Protein AF-A0A939ZLC2-F1 (afdb_monomer)

pLDDT: mean 77.7, std 18.06, range [43.0, 98.19]

Secondary structure (DSSP, 8-state):
---GGGS-HHHHHHHHHH-TT-HHHHHHHHHHH---HHHHHHHHHHTGGG-S-HHHHHHHHTT-S------S--PPP-----------TTTTS--HHHHHHHHHTT--SSS-GGGTTSS-TT----------SS-----HHHHHHHHHTT-HHHHHHHHHHHHHH-GGGHHHHHHHHHHHHHHH-

Mean predicted aligned error: 19.86 Å

Radius of gyration: 30.16 Å; Cα contacts (8 Å, |Δi|>4): 89; chains: 1; bounding box: 66×53×64 Å

Solvent-accessible surface area (backbone atoms only — not comparable to full-atom values): 11732 Å² total; per-residue (Å²): 132,86,67,73,86,78,54,51,78,64,58,52,47,51,50,39,71,80,36,70,74,45,50,68,63,50,51,50,52,57,62,70,68,51,77,53,74,68,53,46,51,53,56,43,61,76,52,36,91,56,46,98,47,63,67,62,51,50,32,60,73,68,60,73,47,79,83,71,67,74,64,92,67,70,69,74,72,93,70,73,79,72,74,80,79,84,75,66,88,71,58,89,80,57,56,76,67,55,54,55,51,34,49,75,73,69,50,62,90,84,55,68,68,75,68,79,52,76,80,52,89,75,70,65,68,76,63,76,69,76,77,80,72,90,74,70,91,72,51,71,69,57,24,52,52,28,46,74,69,69,38,44,72,60,17,44,54,37,39,53,51,46,31,73,77,37,60,94,50,29,68,61,41,50,55,52,44,50,56,48,54,59,74,72,107

Nearest PDB structures (foldseek):
  7dkh-assembly2_E  TM=2.396E-01  e=9.838E+00  Saccharomyces cerevisiae S288C

Sequence (185 aa):
MVDLASLSSTELQQLLEDHPWFTVARREAIARQGGDEAALRRAVVRDAIFFLSRDQLLRLLTGKEPVREAATKVAAPDYKPSRPQYYVVGGDYFGKEDFERLEQEGFSVTTPVFGQHAGSRDYAPATPEKVDGDRTLVSETLAAIYAQQELYQRAIAIYKQLILLFPEKSAYFATLIEKVKEKKQ

Structure (mmCIF, N/CA/C/O backbone):
data_AF-A0A939ZLC2-F1
#
_entry.id   AF-A0A939ZLC2-F1
#
loop_
_atom_site.group_PDB
_atom_site.id
_atom_site.type_symbol
_atom_site.label_atom_id
_atom_site.label_alt_id
_atom_site.label_comp_id
_atom_site.label_asym_id
_atom_site.label_entity_id
_atom_site.label_seq_id
_atom_site.pdbx_PDB_ins_code
_atom_site.Cartn_x
_atom_site.Cartn_y
_atom_site.Cartn_z
_atom_site.occupancy
_atom_site.B_iso_or_equiv
_atom_site.auth_seq_id
_atom_site.auth_comp_id
_atom_site.auth_asym_id
_atom_site.auth_atom_id
_atom_site.pdbx_PDB_model_num
ATOM 1 N N . MET A 1 1 ? 26.102 15.480 -20.629 1.00 60.03 1 MET A N 1
ATOM 2 C CA . MET A 1 1 ? 25.742 14.095 -21.002 1.00 60.03 1 MET A CA 1
ATOM 3 C C . MET A 1 1 ? 27.056 13.349 -21.145 1.00 60.03 1 MET A C 1
ATOM 5 O O . MET A 1 1 ? 27.956 13.921 -21.736 1.00 60.03 1 MET A O 1
ATOM 9 N N . VAL A 1 2 ? 27.226 12.196 -20.496 1.00 78.12 2 VAL A N 1
ATOM 10 C CA . VAL A 1 2 ? 28.501 11.455 -20.525 1.00 78.12 2 VAL A CA 1
ATOM 11 C C . VAL A 1 2 ? 28.600 10.694 -21.846 1.00 78.12 2 VAL A C 1
ATOM 13 O O . VAL A 1 2 ? 27.669 9.964 -22.190 1.00 78.12 2 VAL A O 1
ATOM 16 N N . ASP A 1 3 ? 29.710 10.848 -22.565 1.00 86.25 3 ASP A N 1
ATOM 17 C CA . ASP A 1 3 ? 29.958 10.140 -23.823 1.00 86.25 3 ASP A CA 1
ATOM 18 C C . ASP A 1 3 ? 30.411 8.702 -23.548 1.00 86.25 3 ASP A C 1
ATOM 20 O O . ASP A 1 3 ? 31.584 8.411 -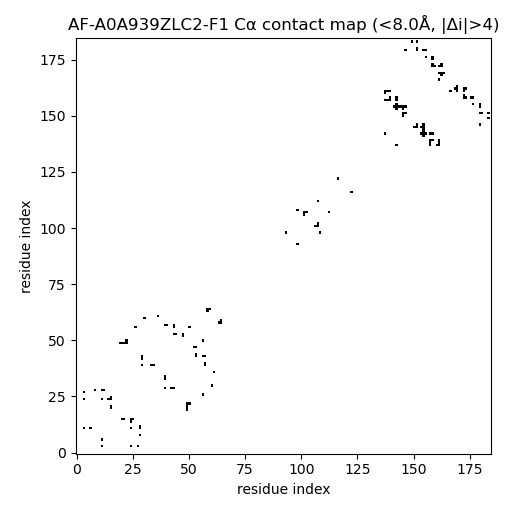23.337 1.00 86.25 3 ASP A O 1
ATOM 24 N N . LEU A 1 4 ? 29.452 7.772 -23.549 1.00 84.75 4 LEU A N 1
ATOM 25 C CA . LEU A 1 4 ? 29.687 6.352 -23.248 1.00 84.75 4 LEU A CA 1
ATOM 26 C C . LEU A 1 4 ? 30.653 5.668 -24.230 1.00 84.75 4 LEU A C 1
ATOM 28 O O . LEU A 1 4 ? 31.337 4.716 -23.860 1.00 84.75 4 LEU A O 1
ATOM 32 N N . ALA A 1 5 ? 30.743 6.168 -25.464 1.00 83.06 5 ALA 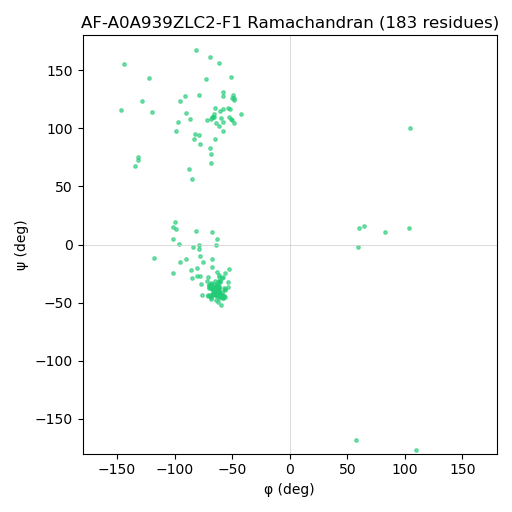A N 1
ATOM 33 C CA . ALA A 1 5 ? 31.582 5.589 -26.508 1.00 83.06 5 ALA A CA 1
ATOM 34 C C . ALA A 1 5 ? 33.090 5.790 -26.263 1.00 83.06 5 ALA A C 1
ATOM 36 O O . ALA A 1 5 ? 33.883 4.957 -26.693 1.00 83.06 5 ALA A O 1
ATOM 37 N N . SER A 1 6 ? 33.495 6.854 -25.560 1.00 89.50 6 SER A N 1
ATOM 38 C CA . SER A 1 6 ? 34.911 7.184 -25.334 1.00 89.50 6 SER A CA 1
ATOM 39 C C . SER A 1 6 ? 35.511 6.552 -24.076 1.00 89.50 6 SER A C 1
ATOM 41 O O . SER A 1 6 ? 36.726 6.579 -23.911 1.00 89.50 6 SER A O 1
ATOM 43 N N . LEU A 1 7 ? 34.686 5.993 -23.186 1.00 91.25 7 LEU A N 1
ATOM 44 C CA . LEU A 1 7 ? 35.140 5.370 -21.937 1.00 91.25 7 LEU A CA 1
ATOM 45 C C . LEU A 1 7 ? 35.838 4.030 -22.186 1.00 91.25 7 LEU A C 1
ATOM 47 O O . LEU A 1 7 ? 35.386 3.230 -23.009 1.00 91.25 7 LEU A O 1
ATOM 51 N N . SER A 1 8 ? 36.885 3.738 -21.417 1.00 93.12 8 SER A N 1
ATOM 52 C CA . SER A 1 8 ? 37.540 2.425 -21.380 1.00 93.12 8 SER A CA 1
ATOM 53 C C . SER A 1 8 ? 36.649 1.356 -20.727 1.00 93.12 8 SER A C 1
ATOM 55 O O . SER A 1 8 ? 35.687 1.656 -20.019 1.00 93.12 8 SER A O 1
ATOM 57 N N . SER A 1 9 ? 36.944 0.070 -20.961 1.00 88.75 9 SER A N 1
ATOM 58 C CA . SER A 1 9 ? 36.164 -1.031 -20.365 1.00 88.75 9 SER A CA 1
ATOM 59 C C . SER A 1 9 ? 36.205 -1.029 -18.833 1.00 88.75 9 SER A C 1
ATOM 61 O O . SER A 1 9 ? 35.238 -1.455 -18.207 1.00 88.75 9 SER A O 1
ATOM 63 N N . THR A 1 10 ? 37.306 -0.568 -18.239 1.00 94.00 10 THR A N 1
ATOM 64 C CA . THR A 1 10 ? 37.494 -0.486 -16.786 1.00 94.00 10 THR A CA 1
ATOM 65 C C . THR A 1 10 ? 36.729 0.687 -16.190 1.00 94.00 10 THR A C 1
ATOM 67 O O . THR A 1 10 ? 36.029 0.513 -15.200 1.00 94.00 10 THR A O 1
ATOM 70 N N . GLU A 1 11 ? 36.775 1.860 -16.828 1.00 94.06 11 GLU A N 1
ATOM 71 C CA . GLU A 1 11 ? 35.996 3.026 -16.386 1.00 94.06 11 GLU A CA 1
ATOM 72 C C . GLU A 1 11 ? 34.491 2.767 -16.501 1.00 94.06 11 GLU A C 1
ATOM 74 O O . GLU A 1 11 ? 33.719 3.172 -15.636 1.00 94.06 11 GLU A O 1
ATOM 79 N N . LEU A 1 12 ? 34.064 2.041 -17.540 1.00 92.25 12 LEU A N 1
ATOM 80 C CA . LEU A 1 12 ? 32.669 1.637 -17.701 1.00 92.25 12 LEU A CA 1
ATOM 81 C C . LEU A 1 12 ? 32.218 0.675 -16.590 1.00 92.25 12 LEU A C 1
ATOM 83 O O . LEU A 1 12 ? 31.077 0.755 -16.144 1.00 92.25 12 LEU A O 1
ATOM 87 N N . GLN A 1 13 ? 33.098 -0.224 -16.136 1.00 91.38 13 GLN A N 1
ATOM 88 C CA . GLN A 1 13 ? 32.818 -1.107 -15.001 1.00 91.38 13 GLN A CA 1
ATOM 89 C C . GLN A 1 13 ? 32.730 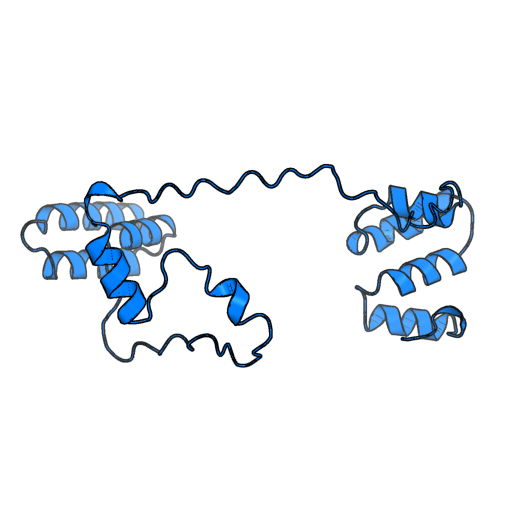-0.326 -13.691 1.00 91.38 13 GLN A C 1
ATOM 91 O O . GLN A 1 13 ? 31.748 -0.490 -12.975 1.00 91.38 13 GLN A O 1
ATOM 96 N N . GLN A 1 14 ? 33.685 0.567 -13.429 1.00 94.81 14 GLN A N 1
ATOM 97 C CA . GLN A 1 14 ? 33.672 1.429 -12.246 1.00 94.81 14 GLN A CA 1
ATOM 98 C C . GLN A 1 14 ? 32.391 2.277 -12.182 1.00 94.81 14 GLN A C 1
ATOM 100 O O . GLN A 1 14 ? 31.706 2.317 -11.165 1.00 94.81 14 GLN A O 1
ATOM 105 N N . LEU A 1 15 ? 31.981 2.857 -13.311 1.00 94.50 15 LEU A N 1
ATOM 106 C CA . LEU A 1 15 ? 30.735 3.615 -13.424 1.00 94.50 15 LEU A CA 1
ATOM 107 C C . LEU A 1 15 ? 29.483 2.762 -13.147 1.00 94.50 15 LEU A C 1
ATOM 109 O O . LEU A 1 15 ? 28.496 3.276 -12.625 1.00 94.50 15 LEU A O 1
ATOM 113 N N . LEU A 1 16 ? 29.499 1.467 -13.475 1.00 92.75 16 LEU A N 1
ATOM 114 C CA . LEU A 1 16 ? 28.401 0.546 -13.161 1.00 92.75 16 LEU A CA 1
ATOM 115 C C . LEU A 1 16 ? 28.397 0.080 -11.702 1.00 92.75 16 LEU A C 1
ATOM 117 O O . LEU A 1 16 ? 27.326 -0.258 -11.194 1.00 92.75 16 LEU A O 1
ATOM 121 N N . GLU A 1 17 ? 29.555 0.052 -11.043 1.00 93.75 17 GLU A N 1
ATOM 122 C CA . GLU A 1 17 ? 29.657 -0.183 -9.600 1.00 93.75 17 GLU A CA 1
ATOM 123 C C . GLU A 1 17 ? 29.079 1.005 -8.823 1.00 93.75 17 GLU A C 1
ATOM 125 O O . GLU A 1 17 ? 28.242 0.807 -7.940 1.00 93.75 17 GLU A O 1
ATOM 130 N N . ASP A 1 18 ? 29.424 2.231 -9.227 1.00 96.06 18 ASP A N 1
ATOM 131 C CA . ASP A 1 18 ? 28.913 3.466 -8.621 1.00 96.06 18 ASP A CA 1
ATOM 132 C C . ASP A 1 18 ? 27.426 3.707 -8.943 1.00 96.06 18 ASP A C 1
ATOM 134 O O . ASP A 1 18 ? 26.654 4.217 -8.120 1.00 96.06 18 ASP A O 1
ATOM 138 N N . HIS A 1 19 ? 26.989 3.327 -10.149 1.00 93.62 19 HIS A N 1
ATOM 139 C CA . HIS A 1 19 ? 25.625 3.544 -10.636 1.00 93.62 19 HIS A CA 1
ATOM 140 C C . HIS A 1 19 ? 25.001 2.277 -11.248 1.00 93.62 19 HIS A C 1
ATOM 142 O O . HIS A 1 19 ? 24.798 2.199 -12.467 1.00 93.62 19 HIS A O 1
ATOM 148 N N . PRO A 1 20 ? 24.572 1.300 -10.420 1.00 91.69 20 PRO A N 1
ATOM 149 C CA . PRO A 1 20 ? 24.020 0.035 -10.913 1.00 91.69 20 PRO A CA 1
ATOM 150 C C . PRO A 1 20 ? 22.788 0.185 -11.816 1.00 91.69 20 PRO A C 1
ATOM 152 O O . PRO A 1 20 ? 22.568 -0.641 -12.707 1.00 91.69 20 PRO A O 1
ATOM 155 N N . TRP A 1 21 ? 22.007 1.248 -11.606 1.00 90.06 21 TRP A N 1
ATOM 156 C CA . TRP A 1 21 ? 20.774 1.580 -12.323 1.00 90.06 21 TRP A CA 1
ATOM 157 C C . TRP A 1 21 ? 21.003 2.226 -13.700 1.00 90.06 21 TRP A C 1
ATOM 159 O O . TRP A 1 21 ? 20.035 2.470 -14.423 1.00 90.06 21 TRP A O 1
ATOM 169 N N . PHE A 1 22 ? 22.250 2.500 -14.102 1.00 93.38 22 PHE A N 1
ATOM 170 C CA . PHE A 1 22 ? 22.533 3.162 -15.375 1.00 93.38 22 PHE A CA 1
ATOM 171 C C . PHE A 1 22 ? 22.427 2.191 -16.567 1.00 93.38 22 PHE A C 1
ATOM 173 O O . PHE A 1 22 ? 23.393 1.597 -17.047 1.00 93.38 22 PHE A O 1
ATOM 180 N N . THR A 1 23 ? 21.204 2.053 -17.076 1.00 88.12 23 THR A N 1
ATOM 181 C CA . THR A 1 23 ? 20.823 1.070 -18.103 1.00 88.12 23 THR A CA 1
ATOM 182 C C . THR A 1 23 ? 21.552 1.233 -19.436 1.00 88.12 23 THR A C 1
ATOM 184 O O . THR A 1 23 ? 21.892 0.236 -20.073 1.00 88.12 23 THR A O 1
ATOM 187 N N . VAL A 1 24 ? 21.833 2.471 -19.858 1.00 90.19 24 VAL A N 1
ATOM 188 C CA . VAL A 1 24 ? 22.529 2.752 -21.125 1.00 90.19 24 VAL A CA 1
ATOM 189 C C . VAL A 1 24 ? 23.989 2.295 -21.057 1.00 90.19 24 VAL A C 1
ATOM 191 O O . VAL A 1 24 ? 24.448 1.606 -21.964 1.00 90.19 24 VAL A O 1
ATOM 194 N N . ALA A 1 25 ? 24.690 2.588 -19.957 1.00 91.56 25 ALA A N 1
ATOM 195 C CA . ALA A 1 25 ? 26.058 2.121 -19.726 1.00 91.56 25 ALA A CA 1
ATOM 196 C C . ALA A 1 25 ? 26.135 0.588 -19.649 1.00 91.56 25 ALA A C 1
ATOM 198 O O . ALA A 1 25 ? 27.038 -0.033 -20.204 1.00 91.56 25 ALA A O 1
ATOM 199 N N . ARG A 1 26 ? 25.139 -0.044 -19.018 1.00 91.44 26 ARG A N 1
ATOM 200 C CA . ARG A 1 26 ? 25.052 -1.504 -18.904 1.00 91.44 26 ARG A CA 1
ATOM 201 C C . ARG A 1 26 ? 24.817 -2.169 -20.258 1.00 91.44 26 ARG A C 1
ATOM 203 O O . ARG A 1 26 ? 25.458 -3.168 -20.572 1.00 91.44 26 ARG A O 1
ATOM 210 N N . ARG A 1 27 ? 23.943 -1.589 -21.088 1.00 90.31 27 ARG A N 1
ATOM 211 C CA . ARG A 1 27 ? 23.756 -2.010 -22.484 1.00 90.31 27 ARG A CA 1
ATOM 212 C C . ARG A 1 27 ? 25.073 -1.923 -23.254 1.00 90.31 27 ARG A C 1
ATOM 214 O O . ARG A 1 27 ? 25.410 -2.873 -23.953 1.00 90.31 27 ARG A O 1
ATOM 221 N N . GLU A 1 28 ? 25.802 -0.821 -23.111 1.00 90.06 28 GLU A N 1
ATOM 222 C CA . GLU A 1 28 ? 27.095 -0.620 -23.769 1.00 90.06 28 GLU A CA 1
ATOM 223 C C . GLU A 1 28 ? 28.129 -1.664 -23.316 1.00 90.06 28 GLU A C 1
ATOM 225 O O . GLU A 1 28 ? 28.833 -2.247 -24.137 1.00 90.06 28 GLU A O 1
ATOM 230 N N . ALA A 1 29 ? 28.161 -1.992 -22.022 1.00 90.81 29 ALA A N 1
ATOM 231 C CA . ALA A 1 29 ? 29.036 -3.031 -21.483 1.00 90.81 29 ALA A CA 1
ATOM 232 C C . ALA A 1 29 ? 28.718 -4.420 -22.062 1.00 90.81 29 ALA A C 1
ATOM 234 O O . ALA A 1 29 ? 29.631 -5.147 -22.449 1.00 90.81 29 ALA A O 1
ATOM 235 N N . ILE A 1 30 ? 27.432 -4.780 -22.167 1.00 90.50 30 ILE A N 1
ATOM 236 C CA . ILE A 1 30 ? 26.995 -6.051 -22.771 1.00 90.50 30 ILE A CA 1
ATOM 237 C C . ILE A 1 30 ? 27.321 -6.079 -24.271 1.00 90.50 30 ILE A C 1
ATOM 239 O O . ILE A 1 30 ? 27.771 -7.103 -24.781 1.00 90.50 30 ILE A O 1
ATOM 243 N N . ALA A 1 31 ? 27.148 -4.957 -24.975 1.00 88.00 31 ALA A N 1
ATOM 244 C CA . ALA A 1 31 ? 27.501 -4.844 -26.388 1.00 88.00 31 ALA A CA 1
ATOM 245 C C . ALA A 1 31 ? 29.011 -5.039 -26.622 1.00 88.00 31 ALA A C 1
ATOM 247 O O . ALA A 1 31 ? 29.396 -5.733 -27.561 1.00 88.00 31 ALA A O 1
ATOM 248 N N . ARG A 1 32 ? 29.863 -4.497 -25.738 1.00 88.75 32 ARG A N 1
ATOM 249 C CA . ARG A 1 32 ? 31.329 -4.644 -25.802 1.00 88.75 32 ARG A CA 1
ATOM 250 C C . ARG A 1 32 ? 31.830 -6.039 -25.444 1.00 88.75 32 ARG A C 1
ATOM 252 O O . ARG A 1 32 ? 32.851 -6.456 -25.981 1.00 88.75 32 ARG A O 1
ATOM 259 N N . GLN A 1 33 ? 31.140 -6.756 -24.551 1.00 84.31 33 GLN A N 1
ATOM 260 C CA . GLN A 1 33 ? 31.483 -8.149 -24.236 1.00 84.31 33 GLN A CA 1
ATOM 261 C C . GLN A 1 33 ? 31.389 -9.049 -25.473 1.00 84.31 33 GLN A C 1
ATOM 263 O O . GLN A 1 33 ? 32.175 -9.988 -25.596 1.00 84.31 33 GLN A O 1
ATOM 268 N N . GLY A 1 34 ? 30.471 -8.738 -26.396 1.00 75.69 34 GLY A N 1
ATOM 269 C CA . GLY A 1 34 ? 30.274 -9.504 -27.622 1.00 75.69 34 GLY A CA 1
ATOM 270 C C . GLY A 1 34 ? 29.946 -10.982 -27.366 1.00 75.69 34 GLY A C 1
ATOM 271 O O . GLY A 1 34 ? 29.642 -11.400 -26.248 1.00 75.69 34 GLY A O 1
ATOM 272 N N . GLY A 1 35 ? 29.998 -11.787 -28.428 1.00 82.12 35 GLY A N 1
ATOM 273 C CA . GLY A 1 35 ? 29.850 -13.244 -28.365 1.00 82.12 35 GLY A CA 1
ATOM 274 C C . GLY A 1 35 ? 28.545 -13.787 -28.947 1.00 82.12 35 GLY A C 1
ATOM 275 O O . GLY A 1 35 ? 27.727 -13.056 -29.507 1.00 82.12 35 GLY A O 1
ATOM 276 N N . ASP A 1 36 ? 28.373 -15.105 -28.824 1.00 87.69 36 ASP A N 1
ATOM 277 C CA . ASP A 1 36 ? 27.211 -15.821 -29.353 1.00 87.69 36 ASP A CA 1
ATOM 278 C C . ASP A 1 36 ? 25.901 -15.339 -28.713 1.00 87.69 36 ASP A C 1
ATOM 280 O O . ASP A 1 36 ? 25.868 -14.908 -27.557 1.00 87.69 36 ASP A O 1
ATOM 284 N N . GLU A 1 37 ? 24.773 -15.519 -29.410 1.00 86.56 37 GLU A N 1
ATOM 285 C CA . GLU A 1 37 ? 23.441 -15.173 -28.884 1.00 86.56 37 GLU A CA 1
ATOM 286 C C . GLU A 1 37 ? 23.176 -15.834 -27.514 1.00 86.56 37 GLU A C 1
ATOM 288 O O . GLU A 1 37 ? 22.533 -15.252 -26.640 1.00 86.56 37 GLU A O 1
ATOM 293 N N . ALA A 1 38 ? 23.733 -17.026 -27.279 1.00 88.25 38 ALA A N 1
ATOM 294 C CA . ALA A 1 38 ? 23.672 -17.706 -25.989 1.00 88.25 38 ALA A CA 1
ATOM 295 C C . ALA A 1 38 ? 24.475 -16.995 -24.882 1.00 88.25 38 ALA A C 1
ATOM 297 O O . ALA A 1 38 ? 24.017 -16.945 -23.740 1.00 88.25 38 ALA A O 1
ATOM 298 N N . ALA A 1 39 ? 25.648 -16.439 -25.196 1.00 88.69 39 ALA A N 1
ATOM 299 C CA . ALA A 1 39 ? 26.465 -15.682 -24.248 1.00 88.69 39 ALA A CA 1
ATOM 300 C C . ALA A 1 39 ? 25.789 -14.351 -23.885 1.00 88.69 39 ALA A C 1
ATOM 302 O O . ALA A 1 39 ? 25.646 -14.036 -22.702 1.00 88.69 39 ALA A O 1
ATOM 303 N N . LEU A 1 40 ? 25.248 -13.649 -24.886 1.00 87.38 40 LEU A N 1
ATOM 304 C CA . LEU A 1 40 ? 24.456 -12.432 -24.693 1.00 87.38 40 LEU A CA 1
ATOM 305 C C . LEU A 1 40 ? 23.221 -12.692 -23.826 1.00 87.38 40 LEU A C 1
ATOM 307 O O . LEU A 1 40 ? 22.944 -11.936 -22.898 1.00 87.38 40 LEU A O 1
ATOM 311 N N . ARG A 1 41 ? 22.508 -13.802 -24.057 1.00 87.75 41 ARG A N 1
ATOM 312 C CA . ARG A 1 41 ? 21.377 -14.217 -23.210 1.00 87.75 41 ARG A CA 1
ATOM 313 C C . ARG A 1 41 ? 21.783 -14.394 -21.749 1.00 87.75 41 ARG A C 1
ATOM 315 O O . ARG A 1 41 ? 21.059 -13.928 -20.875 1.00 87.75 41 ARG A O 1
ATOM 322 N N . ARG A 1 42 ? 22.932 -15.015 -21.466 1.00 90.25 42 ARG A N 1
ATOM 323 C CA . ARG A 1 42 ? 23.429 -15.171 -20.086 1.00 90.25 42 ARG A CA 1
ATOM 324 C C 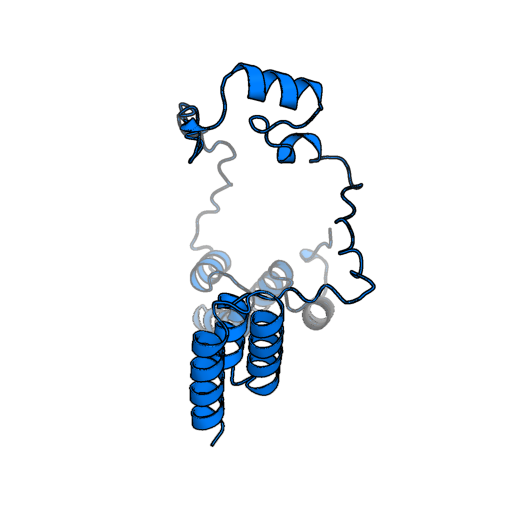. ARG A 1 42 ? 23.774 -13.820 -19.453 1.00 90.25 42 ARG A C 1
ATOM 326 O O . ARG A 1 42 ? 23.381 -13.582 -18.314 1.00 90.25 42 ARG A O 1
ATOM 333 N N . ALA A 1 43 ? 24.442 -12.935 -20.194 1.00 89.50 43 ALA A N 1
ATOM 334 C CA . ALA A 1 43 ? 24.794 -11.595 -19.724 1.00 89.50 43 ALA A CA 1
ATOM 335 C C . ALA A 1 43 ? 23.547 -10.742 -19.427 1.00 89.50 43 ALA A C 1
ATOM 337 O O . ALA A 1 43 ? 23.449 -10.141 -18.361 1.00 89.50 43 ALA A O 1
ATOM 338 N N . VAL A 1 44 ? 22.547 -10.763 -20.315 1.00 89.69 44 VAL A N 1
ATOM 339 C CA . VAL A 1 44 ? 21.271 -10.059 -20.114 1.00 89.69 44 VAL A CA 1
ATOM 340 C C . VAL A 1 44 ? 20.497 -10.626 -18.927 1.00 89.69 44 VAL A C 1
ATOM 342 O O . VAL A 1 44 ? 19.912 -9.859 -18.174 1.00 89.69 44 VAL A O 1
ATOM 345 N N . VAL A 1 45 ? 20.491 -11.948 -18.728 1.00 90.12 45 VAL A N 1
ATOM 346 C CA . VAL A 1 45 ? 19.819 -12.568 -17.573 1.00 90.12 45 VAL A CA 1
ATOM 347 C C . VAL A 1 45 ? 20.478 -12.159 -16.256 1.00 90.12 45 VAL A C 1
ATOM 349 O O . VAL A 1 45 ? 19.760 -11.832 -15.315 1.00 90.12 45 VAL A O 1
ATOM 352 N N . ARG A 1 46 ? 21.817 -12.117 -16.197 1.00 87.88 46 ARG A N 1
ATOM 353 C CA . ARG A 1 46 ? 22.565 -11.626 -15.025 1.00 87.88 46 ARG A CA 1
ATOM 354 C C . ARG A 1 46 ? 22.157 -10.198 -14.650 1.00 87.88 46 ARG A C 1
ATOM 356 O O . ARG A 1 46 ? 22.029 -9.870 -13.477 1.00 87.88 46 ARG A O 1
ATOM 363 N N . ASP A 1 47 ? 21.911 -9.382 -15.666 1.00 86.56 47 ASP A N 1
ATOM 364 C CA . ASP A 1 47 ? 21.694 -7.945 -15.550 1.00 86.56 47 ASP A CA 1
ATOM 365 C C . ASP A 1 47 ? 20.206 -7.541 -15.633 1.00 86.56 47 ASP A C 1
ATOM 367 O O . ASP A 1 47 ? 19.875 -6.354 -15.617 1.00 86.56 47 ASP A O 1
ATOM 371 N N . ALA A 1 48 ? 19.295 -8.520 -15.696 1.00 83.75 48 ALA A N 1
ATOM 372 C CA . ALA A 1 48 ? 17.876 -8.329 -16.012 1.00 83.75 48 ALA A CA 1
ATOM 373 C C . ALA A 1 48 ? 17.120 -7.466 -14.996 1.00 83.75 48 ALA A C 1
ATOM 375 O O . ALA A 1 48 ? 16.119 -6.853 -15.350 1.00 83.75 48 ALA A O 1
ATOM 376 N N . ILE A 1 49 ? 17.614 -7.387 -13.759 1.00 86.75 49 ILE A N 1
ATOM 377 C CA . ILE A 1 49 ? 17.033 -6.567 -12.685 1.00 86.75 49 ILE A CA 1
ATOM 378 C C . ILE A 1 49 ? 16.960 -5.086 -13.091 1.00 86.75 49 ILE A C 1
ATOM 380 O O . ILE A 1 49 ? 16.069 -4.366 -12.651 1.00 86.75 49 ILE A O 1
ATOM 384 N N . PHE A 1 50 ? 17.863 -4.633 -13.963 1.00 86.75 50 PHE A N 1
ATOM 385 C CA . PHE A 1 50 ? 17.972 -3.230 -14.357 1.00 86.75 50 PHE A CA 1
ATOM 386 C C . PHE A 1 50 ? 17.243 -2.891 -15.665 1.00 86.75 50 PHE A C 1
ATOM 388 O O . PHE A 1 50 ? 17.277 -1.742 -16.094 1.00 86.75 50 PHE A O 1
ATOM 395 N N . PHE A 1 51 ? 16.578 -3.850 -16.316 1.00 83.75 51 PHE A N 1
ATOM 396 C CA . PHE A 1 51 ? 15.891 -3.628 -17.590 1.00 83.75 51 PHE A CA 1
ATOM 397 C C . PHE A 1 51 ? 14.406 -3.972 -17.500 1.00 83.75 51 PHE A C 1
ATOM 399 O O . PHE A 1 51 ? 14.020 -4.967 -16.899 1.00 83.75 51 PHE A O 1
ATOM 406 N N . LEU A 1 52 ? 13.568 -3.189 -18.186 1.00 80.56 52 LEU A N 1
ATOM 407 C CA . LEU A 1 52 ? 12.128 -3.455 -18.257 1.00 80.56 52 LEU A CA 1
ATOM 408 C C . LEU A 1 52 ? 11.810 -4.730 -19.060 1.00 80.56 52 LEU A C 1
ATOM 410 O O . LEU A 1 52 ? 10.863 -5.444 -18.746 1.00 80.56 52 LEU A O 1
ATOM 414 N N . SER A 1 53 ? 12.599 -5.027 -20.100 1.00 85.81 53 SER A N 1
ATOM 415 C CA . SER A 1 53 ? 12.407 -6.207 -20.944 1.00 85.81 53 SER A CA 1
ATOM 416 C C . SER A 1 53 ? 13.730 -6.775 -21.455 1.00 85.81 53 SER A C 1
ATOM 418 O O . SER A 1 53 ? 14.434 -6.162 -22.260 1.00 85.81 53 SER A O 1
ATOM 420 N N . ARG A 1 54 ? 14.030 -8.006 -21.024 1.00 87.00 54 ARG A N 1
ATOM 421 C CA . ARG A 1 54 ? 15.175 -8.796 -21.506 1.00 87.00 54 ARG A CA 1
ATOM 422 C C . ARG A 1 54 ? 15.074 -9.134 -22.993 1.00 87.00 54 ARG A C 1
ATOM 424 O O . ARG A 1 54 ? 16.083 -9.155 -23.687 1.00 87.00 54 ARG A O 1
ATOM 431 N N . ASP A 1 55 ? 13.859 -9.399 -23.472 1.00 84.19 55 ASP A N 1
ATOM 432 C CA . ASP A 1 55 ? 13.617 -9.817 -24.852 1.00 84.19 55 ASP A CA 1
ATOM 433 C C . ASP A 1 55 ? 13.842 -8.645 -25.808 1.00 84.19 55 ASP A C 1
ATOM 435 O O . ASP A 1 55 ? 14.571 -8.772 -26.787 1.00 84.19 55 ASP A O 1
ATOM 439 N N . GLN A 1 56 ? 13.325 -7.463 -25.457 1.00 82.94 56 GLN A N 1
ATOM 440 C CA . GLN A 1 56 ? 13.579 -6.240 -26.219 1.00 82.94 56 GLN A CA 1
ATOM 441 C C . GLN A 1 56 ? 15.070 -5.894 -26.244 1.00 82.94 56 GLN A C 1
ATOM 443 O O . GLN A 1 56 ? 15.604 -5.589 -27.306 1.00 82.94 56 GLN A O 1
ATOM 448 N N . LEU A 1 57 ? 15.769 -6.003 -25.109 1.00 85.19 57 LEU A N 1
ATOM 449 C CA . LEU A 1 57 ? 17.207 -5.743 -25.065 1.00 85.19 57 LEU A CA 1
ATOM 450 C C . LEU A 1 57 ? 17.998 -6.712 -25.956 1.00 85.19 57 LEU A C 1
ATOM 452 O O . LEU A 1 57 ? 18.875 -6.278 -26.698 1.00 85.19 57 LEU A O 1
ATOM 456 N N . LEU A 1 58 ? 17.676 -8.009 -25.931 1.00 87.19 58 LEU A N 1
ATOM 457 C CA . LEU A 1 58 ? 18.321 -9.003 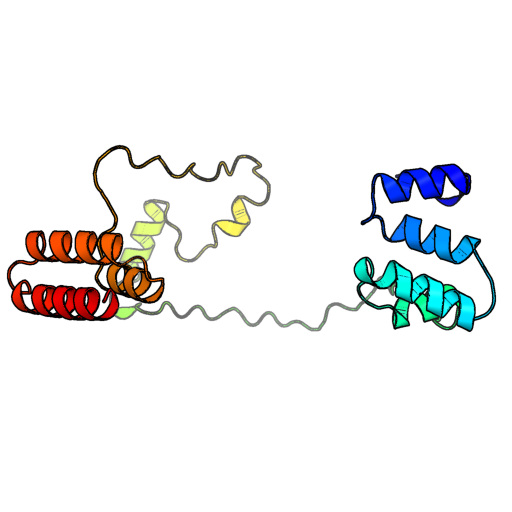-26.793 1.00 87.19 58 LEU A CA 1
ATOM 458 C C . LEU A 1 58 ? 18.083 -8.723 -28.274 1.00 87.19 58 LEU A C 1
ATOM 460 O O . LEU A 1 58 ? 19.014 -8.831 -29.071 1.00 87.19 58 LEU A O 1
ATOM 464 N N . ARG A 1 59 ? 16.868 -8.327 -28.655 1.00 85.50 59 ARG A N 1
ATOM 465 C CA . ARG A 1 59 ? 16.570 -7.950 -30.041 1.00 85.50 59 ARG A CA 1
ATOM 466 C C . ARG A 1 59 ? 17.340 -6.705 -30.486 1.00 85.50 59 ARG A C 1
ATOM 468 O O . ARG A 1 59 ? 17.830 -6.681 -31.612 1.00 85.50 59 ARG A O 1
ATOM 475 N N . LEU A 1 60 ? 17.498 -5.719 -29.598 1.00 82.19 60 LEU A N 1
ATOM 476 C CA . LEU A 1 60 ? 18.299 -4.516 -29.847 1.00 82.19 60 LEU A CA 1
ATOM 477 C C . LEU A 1 60 ? 19.793 -4.834 -29.997 1.00 82.19 60 LEU A C 1
ATOM 479 O O . LEU A 1 60 ? 20.438 -4.301 -30.892 1.00 82.19 60 LEU A O 1
ATOM 483 N N . LEU A 1 61 ? 20.341 -5.711 -29.149 1.00 85.06 61 LEU A N 1
ATOM 484 C CA . LEU A 1 61 ? 21.749 -6.127 -29.208 1.00 85.06 6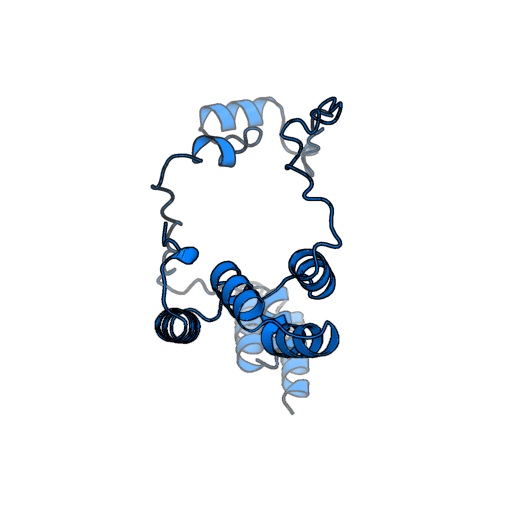1 LEU A CA 1
ATOM 485 C C . LEU A 1 61 ? 22.056 -6.988 -30.439 1.00 85.06 61 LEU A C 1
ATOM 487 O O . LEU A 1 61 ? 23.128 -6.878 -31.018 1.00 85.06 61 LEU A O 1
ATOM 491 N N . THR A 1 62 ? 21.111 -7.837 -30.845 1.00 85.50 62 THR A N 1
ATOM 492 C CA . THR A 1 62 ? 21.257 -8.717 -32.018 1.00 85.50 62 THR A CA 1
ATOM 493 C C . THR A 1 62 ? 20.898 -8.035 -33.340 1.00 85.50 62 THR A C 1
ATOM 495 O O . THR A 1 62 ? 21.000 -8.669 -34.387 1.00 85.50 62 THR A O 1
ATOM 498 N N . GLY A 1 63 ? 20.455 -6.770 -33.316 1.00 78.12 63 GLY A N 1
ATOM 499 C CA . GLY A 1 63 ? 20.045 -6.030 -34.514 1.00 78.12 63 GLY A CA 1
ATOM 500 C C . GLY A 1 63 ? 18.809 -6.603 -35.219 1.00 78.12 63 GLY A C 1
ATOM 501 O O . GLY A 1 63 ? 18.561 -6.280 -36.376 1.00 78.12 63 GLY A O 1
ATOM 502 N N . LYS A 1 64 ? 18.033 -7.468 -34.546 1.00 74.12 64 LYS A N 1
ATOM 503 C CA . LYS A 1 64 ? 16.815 -8.094 -35.095 1.00 74.12 64 LYS A CA 1
ATOM 504 C C . LYS A 1 64 ? 15.603 -7.153 -35.082 1.00 74.12 64 LYS A C 1
ATOM 506 O O . LYS A 1 64 ? 14.575 -7.480 -35.668 1.00 74.12 64 LYS A O 1
ATOM 511 N N . GLU A 1 65 ? 15.705 -6.000 -34.425 1.00 57.53 65 GLU A N 1
ATOM 512 C CA . GLU A 1 65 ? 14.717 -4.924 -34.537 1.00 57.53 65 GLU A CA 1
ATOM 513 C C . GLU A 1 65 ? 15.142 -3.974 -35.662 1.00 57.53 65 GLU A C 1
ATOM 515 O O . GLU A 1 65 ? 16.272 -3.476 -35.624 1.00 57.53 65 GLU A O 1
ATOM 520 N N . PRO A 1 66 ? 14.268 -3.653 -36.636 1.00 53.94 66 PRO A N 1
ATOM 521 C CA . PRO A 1 66 ? 14.494 -2.448 -37.412 1.00 53.94 66 PRO A CA 1
ATOM 522 C C . PRO A 1 66 ? 14.531 -1.296 -36.411 1.00 53.94 66 PRO A C 1
ATOM 524 O O . PRO A 1 66 ? 13.649 -1.202 -35.552 1.00 53.94 66 PRO A O 1
ATOM 527 N N . VAL A 1 67 ? 15.541 -0.429 -36.502 1.00 54.03 67 VAL A N 1
ATOM 528 C CA . VAL A 1 67 ? 15.505 0.855 -35.803 1.00 54.03 67 VAL A CA 1
ATOM 529 C C . VAL A 1 67 ? 14.248 1.543 -36.314 1.00 54.03 67 VAL A C 1
ATOM 531 O O . VAL A 1 67 ? 14.227 2.095 -37.410 1.00 54.03 67 VAL A O 1
ATOM 534 N N . ARG A 1 68 ? 13.156 1.446 -35.553 1.00 55.25 68 ARG A N 1
ATOM 535 C CA . ARG A 1 68 ? 12.045 2.366 -35.695 1.00 55.25 68 ARG A CA 1
ATOM 536 C C . ARG A 1 68 ? 12.665 3.683 -35.282 1.00 55.25 68 ARG A C 1
ATOM 538 O O . ARG A 1 68 ? 12.721 3.975 -34.090 1.00 55.25 68 ARG A O 1
ATOM 545 N N . GLU A 1 69 ? 13.207 4.427 -36.251 1.00 53.66 69 GLU A N 1
ATOM 546 C CA . GLU A 1 69 ? 13.334 5.871 -36.112 1.00 53.66 69 GLU A CA 1
ATOM 547 C C . GLU A 1 69 ? 12.007 6.273 -35.508 1.00 53.66 69 GLU A C 1
ATOM 549 O O . GLU A 1 69 ? 10.967 5.967 -36.099 1.00 53.66 69 GLU A O 1
ATOM 554 N N . ALA A 1 70 ? 12.036 6.733 -34.253 1.00 49.16 70 ALA A N 1
ATOM 555 C CA . ALA A 1 70 ? 10.826 7.072 -33.538 1.00 49.16 70 ALA A CA 1
ATOM 556 C C . ALA A 1 70 ? 10.075 7.974 -34.499 1.00 49.16 70 ALA A C 1
ATOM 558 O O . ALA A 1 70 ? 10.574 9.055 -34.803 1.00 49.16 70 ALA A O 1
ATOM 559 N N . ALA A 1 71 ? 8.991 7.467 -35.094 1.00 48.19 71 ALA A N 1
ATOM 560 C CA . ALA A 1 71 ? 8.269 8.213 -36.093 1.00 48.19 71 ALA A CA 1
ATOM 561 C C . ALA A 1 71 ? 7.816 9.443 -35.326 1.00 48.19 71 ALA A C 1
ATOM 563 O O . ALA A 1 71 ? 6.902 9.369 -34.507 1.00 48.19 71 ALA A O 1
ATOM 564 N N . THR A 1 72 ? 8.502 10.568 -35.527 1.00 52.25 72 THR A N 1
ATOM 565 C CA . THR A 1 72 ? 8.299 11.822 -34.790 1.00 52.25 72 THR A CA 1
ATOM 566 C C . THR A 1 72 ? 6.942 12.441 -35.126 1.00 52.25 72 THR A C 1
ATOM 568 O O . THR A 1 72 ? 6.638 13.568 -34.757 1.00 52.25 72 THR A O 1
ATOM 571 N N . LYS A 1 73 ? 6.093 11.675 -35.813 1.00 54.62 73 LYS A N 1
ATOM 572 C CA . LYS A 1 73 ? 4.718 11.951 -36.162 1.00 54.62 73 LYS A CA 1
ATOM 573 C C . LYS A 1 73 ? 3.891 10.702 -35.876 1.00 54.62 73 LYS A C 1
ATOM 575 O O . LYS A 1 73 ? 3.369 10.064 -36.785 1.00 54.62 73 LYS A O 1
ATOM 580 N N . VAL A 1 74 ? 3.748 10.354 -34.600 1.00 54.47 74 VAL A N 1
ATOM 581 C CA . VAL A 1 74 ? 2.491 9.729 -34.185 1.00 54.47 74 VAL A CA 1
ATOM 582 C C . VAL A 1 74 ? 1.450 10.819 -34.415 1.00 54.47 74 VAL A C 1
ATOM 584 O O . VAL A 1 74 ? 1.457 11.825 -33.708 1.00 54.47 74 VAL A O 1
ATOM 587 N N . ALA A 1 75 ? 0.652 10.695 -35.480 1.00 63.09 75 ALA A N 1
ATOM 588 C CA . ALA A 1 75 ? -0.484 11.583 -35.683 1.00 63.09 75 ALA A CA 1
ATOM 589 C C . ALA A 1 75 ? -1.273 11.588 -34.373 1.00 63.09 75 ALA A C 1
ATOM 591 O O . ALA A 1 75 ? -1.564 10.509 -33.846 1.00 63.09 75 ALA A O 1
ATOM 592 N N . ALA A 1 76 ? -1.520 12.779 -33.814 1.00 60.19 76 ALA A N 1
ATOM 593 C CA . ALA A 1 76 ? -2.312 12.891 -32.601 1.00 60.19 76 ALA A CA 1
ATOM 594 C C . ALA A 1 76 ? -3.577 12.050 -32.826 1.00 60.19 76 ALA A C 1
ATOM 596 O O . ALA A 1 76 ? -4.203 12.217 -33.881 1.00 60.19 76 ALA A O 1
ATOM 597 N N . PRO A 1 77 ? -3.903 11.093 -31.933 1.00 61.47 77 PRO A N 1
ATOM 598 C CA . PRO A 1 77 ? -5.146 10.350 -32.077 1.00 61.47 77 PRO A CA 1
ATOM 599 C C . PRO A 1 77 ? -6.263 11.376 -32.243 1.00 61.47 77 PRO A C 1
ATOM 601 O O . PRO A 1 77 ? -6.170 12.454 -31.654 1.00 61.47 77 PRO A O 1
ATOM 604 N N . ASP A 1 78 ? -7.263 11.066 -33.069 1.00 65.50 78 ASP A N 1
ATOM 605 C CA . ASP A 1 78 ? -8.383 11.958 -33.386 1.00 65.50 78 ASP A CA 1
ATOM 606 C C . ASP A 1 78 ? -9.260 12.129 -32.129 1.00 65.50 78 ASP A C 1
ATOM 608 O O . ASP A 1 78 ? -10.331 11.546 -31.952 1.00 65.50 78 ASP A O 1
ATOM 612 N N . TYR A 1 79 ? -8.696 12.836 -31.154 1.00 54.44 79 TYR A N 1
ATOM 613 C CA . TYR A 1 79 ? -9.214 13.056 -29.828 1.00 54.44 79 TYR A CA 1
ATOM 614 C C . TYR A 1 79 ? -10.205 14.190 -29.972 1.00 54.44 79 TYR A C 1
ATOM 616 O O . TYR A 1 79 ? -9.847 15.365 -29.935 1.00 54.44 79 TYR A O 1
ATOM 624 N N . LYS A 1 80 ? -11.480 13.842 -30.136 1.00 67.75 80 LYS A N 1
ATOM 625 C CA . LYS A 1 80 ? -12.538 14.751 -29.712 1.00 67.75 80 LYS A CA 1
ATOM 626 C C . LYS A 1 80 ? -12.457 14.770 -28.189 1.00 67.75 80 LYS A C 1
ATOM 628 O O . LYS A 1 80 ? -12.808 13.746 -27.600 1.00 67.75 80 LYS A O 1
ATOM 633 N N . PRO A 1 81 ? -11.984 15.853 -27.539 1.00 55.66 81 PRO A N 1
ATOM 634 C CA . PRO A 1 81 ? -12.037 15.926 -26.091 1.00 55.66 81 PRO A CA 1
ATOM 635 C C . PRO A 1 81 ? -13.496 15.769 -25.684 1.00 55.66 81 PRO A C 1
ATOM 637 O O . PRO A 1 81 ? -14.300 16.685 -25.863 1.00 55.66 81 PRO A O 1
ATOM 640 N N . SER A 1 82 ? -13.860 14.597 -25.163 1.00 68.00 82 SER A N 1
ATOM 641 C CA . SER A 1 82 ? -15.097 14.457 -24.417 1.00 68.00 82 SER A CA 1
ATOM 642 C C . SER A 1 82 ? -14.950 15.425 -23.258 1.00 68.00 82 SER A C 1
ATOM 644 O O . SER A 1 82 ? -14.089 15.214 -22.401 1.00 68.00 82 SER A O 1
ATOM 646 N N . ARG A 1 83 ? -15.702 16.532 -23.274 1.00 60.19 83 ARG A N 1
ATOM 647 C CA . ARG A 1 83 ? -15.720 17.462 -22.143 1.00 60.19 83 ARG A CA 1
ATOM 648 C C . ARG A 1 83 ? -16.002 16.611 -20.902 1.00 60.19 83 ARG A C 1
ATOM 650 O O . ARG A 1 83 ? -17.051 15.964 -20.893 1.00 60.19 83 ARG A O 1
ATOM 657 N N . PRO A 1 84 ? -15.083 16.521 -19.923 1.00 54.22 84 PRO A N 1
ATOM 658 C CA . PRO A 1 84 ? -15.340 15.736 -18.729 1.00 54.22 84 PRO A CA 1
ATOM 659 C C . PRO A 1 84 ? -16.604 16.298 -18.086 1.00 54.22 84 PRO A C 1
ATOM 661 O O . PRO A 1 84 ? -16.677 17.479 -17.747 1.00 54.22 84 PRO A O 1
ATOM 664 N N . GLN A 1 85 ? -17.642 15.472 -18.023 1.00 51.38 85 GLN A N 1
ATOM 665 C CA . GLN A 1 85 ? -18.916 15.867 -17.453 1.00 51.38 85 GLN A CA 1
ATOM 666 C C . GLN A 1 85 ? -18.782 15.685 -15.944 1.00 51.38 85 GLN A C 1
ATOM 668 O O . GLN A 1 85 ? -18.949 14.588 -15.418 1.00 51.38 85 GLN A O 1
ATOM 673 N N . TYR A 1 86 ? -18.356 16.751 -15.265 1.00 51.81 86 TYR A N 1
ATOM 674 C CA . TYR A 1 86 ? -18.187 16.756 -13.818 1.00 51.81 86 TYR A CA 1
ATOM 675 C C . TYR A 1 86 ? -19.555 16.604 -13.153 1.00 51.81 86 TYR A C 1
ATOM 677 O O . TYR A 1 86 ? -20.381 17.513 -13.195 1.00 51.81 86 TYR A O 1
ATOM 685 N N . TYR A 1 87 ? -19.791 15.443 -12.547 1.00 54.19 87 TYR A N 1
ATOM 686 C CA . TYR A 1 87 ? -20.912 15.237 -11.642 1.00 54.19 87 TYR A CA 1
ATOM 687 C C . TYR A 1 87 ? -20.397 15.410 -10.215 1.00 54.19 87 TYR A C 1
ATOM 689 O O . TYR A 1 87 ? -19.669 14.560 -9.701 1.00 54.19 87 TYR A O 1
ATOM 697 N N . VAL A 1 88 ? -20.722 16.543 -9.592 1.00 59.66 88 VAL A N 1
ATOM 698 C CA . VAL A 1 88 ? -20.395 16.790 -8.185 1.00 59.66 88 VAL A CA 1
ATOM 699 C C . VAL A 1 88 ? -21.317 15.902 -7.353 1.00 59.66 88 VAL A C 1
ATOM 701 O O . VAL A 1 88 ? -22.523 16.135 -7.270 1.00 59.66 88 VAL A O 1
ATOM 704 N N . VAL A 1 89 ? -20.761 14.841 -6.772 1.00 47.06 89 VAL A N 1
ATOM 705 C CA . VAL A 1 89 ? -21.507 13.947 -5.881 1.00 47.06 89 VAL A CA 1
ATOM 706 C C . VAL A 1 89 ? -21.887 14.755 -4.634 1.00 47.06 89 VAL A C 1
ATOM 708 O O . VAL A 1 89 ? -21.005 15.174 -3.892 1.00 47.06 89 VAL A O 1
ATOM 711 N N . GLY A 1 90 ? -23.184 15.025 -4.438 1.00 56.59 90 GLY A N 1
ATOM 712 C CA . GLY A 1 90 ? -23.687 15.910 -3.373 1.00 56.59 90 GLY A CA 1
ATOM 713 C C . GLY A 1 90 ? -24.124 17.313 -3.826 1.00 56.59 90 GLY A C 1
ATOM 714 O O . GLY A 1 90 ? -24.332 18.179 -2.982 1.00 56.59 90 GLY A O 1
ATOM 715 N N . GLY A 1 91 ? -24.296 17.548 -5.132 1.00 54.91 91 GLY A N 1
ATOM 716 C CA . GLY A 1 91 ? -24.780 18.822 -5.689 1.00 54.91 91 GLY A CA 1
ATOM 717 C C . GLY A 1 91 ? -26.212 19.241 -5.311 1.00 54.91 91 GLY A C 1
ATOM 718 O O . GLY A 1 91 ? -26.637 20.313 -5.720 1.00 54.91 91 GLY A O 1
ATOM 719 N N . ASP A 1 92 ? -26.942 18.446 -4.522 1.00 63.72 92 ASP A N 1
ATOM 720 C CA . ASP A 1 92 ? -28.282 18.805 -4.026 1.00 63.72 92 ASP A CA 1
ATOM 721 C C . ASP A 1 92 ? -28.244 19.843 -2.888 1.00 63.72 92 ASP A C 1
ATOM 723 O O . ASP A 1 92 ? -29.265 20.444 -2.564 1.00 63.72 92 ASP A O 1
ATOM 727 N N . TYR A 1 93 ? -27.077 20.063 -2.274 1.00 61.50 93 TYR A N 1
ATOM 728 C CA . TYR A 1 93 ? -26.929 20.946 -1.111 1.00 61.50 93 TYR A CA 1
ATOM 729 C C . TYR A 1 93 ? -26.492 22.379 -1.445 1.00 61.50 93 TYR A C 1
ATOM 731 O O . TYR A 1 93 ? -26.613 23.243 -0.582 1.00 61.50 93 TYR A O 1
ATOM 739 N N . PHE A 1 94 ? -25.991 22.642 -2.658 1.00 65.19 94 PHE A N 1
ATOM 740 C CA . PHE A 1 94 ? -25.409 23.938 -3.031 1.00 65.19 94 PHE A CA 1
ATOM 741 C C . PHE A 1 94 ? -26.032 24.472 -4.322 1.00 65.19 94 PHE A C 1
ATOM 743 O O . PHE A 1 94 ? -26.003 23.812 -5.363 1.00 65.19 94 PHE A O 1
ATOM 750 N N . GLY A 1 95 ? -26.590 25.681 -4.258 1.00 73.81 95 GLY A N 1
ATOM 751 C CA . GLY A 1 95 ? -27.135 26.392 -5.410 1.00 73.81 95 GLY A CA 1
ATOM 752 C C . GLY A 1 95 ? -26.047 27.103 -6.216 1.00 73.81 95 GLY A C 1
ATOM 753 O O . GLY A 1 95 ? -24.922 27.280 -5.757 1.00 73.81 95 GLY A O 1
ATOM 754 N N . LYS A 1 96 ? -26.382 27.571 -7.426 1.00 71.81 96 LYS A N 1
ATOM 755 C CA . LYS A 1 96 ? -25.456 28.364 -8.268 1.00 71.81 96 LYS A CA 1
ATOM 756 C C . LYS A 1 96 ? -24.886 29.580 -7.529 1.00 71.81 96 LYS A C 1
ATOM 758 O O . LYS A 1 96 ? -23.713 29.894 -7.681 1.00 71.81 96 LYS A O 1
ATOM 763 N N . GLU A 1 97 ? -25.707 30.202 -6.693 1.00 76.19 97 GLU A N 1
ATOM 764 C CA . GLU A 1 97 ? -25.346 31.361 -5.874 1.00 76.19 97 GLU A CA 1
ATOM 765 C C . GLU A 1 97 ? -24.245 31.036 -4.853 1.00 76.19 97 GLU A C 1
ATOM 767 O O . GLU A 1 97 ? -23.372 31.863 -4.600 1.00 76.19 97 GLU A O 1
ATOM 772 N N . ASP A 1 98 ? -24.248 29.825 -4.290 1.00 77.00 98 ASP A N 1
ATOM 773 C CA . ASP A 1 98 ? -23.232 29.397 -3.324 1.00 77.00 98 ASP A CA 1
ATOM 774 C C . ASP A 1 98 ? -21.871 29.208 -4.003 1.00 77.00 98 ASP A C 1
ATOM 776 O O . ASP A 1 98 ? -20.836 29.564 -3.441 1.00 77.00 98 ASP A O 1
ATOM 780 N N . PHE A 1 99 ? -21.869 28.714 -5.245 1.00 68.88 99 PHE A N 1
ATOM 781 C CA . PHE A 1 99 ? -20.651 28.609 -6.048 1.00 68.88 99 PHE A CA 1
ATOM 782 C C . PHE A 1 99 ? -20.086 29.985 -6.415 1.00 68.88 99 PHE A C 1
ATOM 784 O O . PHE A 1 99 ? -18.881 30.190 -6.302 1.00 68.88 99 PHE A O 1
ATOM 791 N N . GLU A 1 100 ? -20.940 30.941 -6.785 1.00 74.62 100 GLU A N 1
ATOM 792 C CA . GLU A 1 100 ? -20.515 32.313 -7.095 1.00 74.62 100 GLU A CA 1
ATOM 793 C C . GLU A 1 100 ? -19.889 33.012 -5.877 1.00 74.62 100 GLU A C 1
ATOM 795 O O . GLU A 1 100 ? -18.902 33.734 -6.018 1.00 74.62 100 GLU A O 1
ATOM 800 N N . ARG A 1 101 ? -20.412 32.762 -4.668 1.00 78.12 101 ARG A N 1
ATOM 801 C CA . ARG A 1 101 ? -19.814 33.260 -3.416 1.00 78.12 101 ARG A CA 1
ATOM 802 C C . ARG A 1 101 ? -18.428 32.677 -3.172 1.00 78.12 101 ARG A C 1
ATOM 804 O O . ARG A 1 101 ? -17.499 33.428 -2.894 1.00 78.12 101 ARG A O 1
ATOM 811 N N . LEU A 1 102 ? -18.272 31.362 -3.317 1.00 75.44 102 LEU A N 1
ATOM 812 C CA . LEU A 1 102 ? -16.979 30.698 -3.130 1.00 75.44 102 LEU A CA 1
ATOM 813 C C . LEU A 1 102 ? -15.928 31.197 -4.126 1.00 75.44 102 LEU A C 1
ATOM 815 O O . LEU A 1 102 ? -14.772 31.392 -3.755 1.00 75.44 102 LEU A O 1
ATOM 819 N N . GLU A 1 103 ? -16.322 31.464 -5.372 1.00 71.31 103 GLU A N 1
ATOM 820 C CA . GLU A 1 103 ? -15.424 32.047 -6.371 1.00 71.31 103 GLU A CA 1
ATOM 821 C C . GLU A 1 103 ? -14.991 33.473 -6.001 1.00 71.31 103 GLU A C 1
ATOM 823 O O . GLU A 1 103 ? -13.818 33.812 -6.169 1.00 71.31 103 GLU A O 1
ATOM 828 N N . GLN A 1 104 ? -15.889 34.288 -5.437 1.00 74.56 104 GLN A N 1
ATOM 829 C CA . GLN A 1 104 ? -15.544 35.618 -4.912 1.00 74.56 104 GLN A CA 1
ATOM 830 C C . GLN A 1 104 ? -14.607 35.543 -3.698 1.00 74.56 104 GLN A C 1
ATOM 832 O O . GLN A 1 104 ? -13.733 36.394 -3.542 1.00 74.56 104 GLN A O 1
ATOM 837 N N . GLU A 1 105 ? -14.751 34.507 -2.871 1.00 75.38 105 GLU A N 1
ATOM 838 C CA . GLU A 1 105 ? -13.869 34.209 -1.734 1.00 75.38 105 GLU A CA 1
ATOM 839 C C . GLU A 1 105 ? -12.547 33.529 -2.152 1.00 75.38 105 GLU A C 1
ATOM 841 O O . GLU A 1 105 ? -11.691 33.256 -1.310 1.00 75.38 105 GLU A O 1
ATOM 846 N N . GLY A 1 106 ? -12.341 33.286 -3.453 1.00 68.19 106 GLY A N 1
ATOM 847 C CA . GLY A 1 106 ? -11.105 32.731 -4.011 1.00 68.19 106 GLY A CA 1
ATOM 848 C C . GLY A 1 106 ? -10.994 31.203 -3.943 1.00 68.19 106 GLY A C 1
ATOM 849 O O . GLY A 1 106 ? -9.925 30.654 -4.214 1.00 68.19 106 GLY A O 1
ATOM 850 N N . PHE A 1 107 ? -12.077 30.499 -3.611 1.00 60.75 107 PHE A N 1
ATOM 851 C CA . PHE A 1 107 ? -12.128 29.041 -3.533 1.00 60.75 107 PHE A CA 1
ATOM 852 C C . PHE A 1 107 ? -12.734 28.462 -4.819 1.00 60.75 107 PHE A C 1
ATOM 854 O O . PHE A 1 107 ? -13.950 28.402 -4.987 1.00 60.75 107 PHE A O 1
ATOM 861 N N . SER A 1 108 ? -11.895 28.023 -5.763 1.00 61.72 108 SER A N 1
ATOM 862 C CA . SER A 1 108 ? -12.405 27.429 -7.004 1.00 61.72 108 SER A CA 1
ATOM 863 C C . SER A 1 108 ? -12.596 25.918 -6.875 1.00 61.72 108 SER A C 1
ATOM 865 O O . SER A 1 108 ? -11.636 25.159 -6.764 1.00 61.72 108 SER A O 1
ATOM 867 N N . VAL A 1 109 ? -13.855 25.479 -6.927 1.00 62.94 109 VAL A N 1
ATOM 868 C CA . VAL A 1 109 ? -14.236 24.052 -6.955 1.00 62.94 109 VAL A CA 1
ATOM 869 C C . VAL A 1 109 ? -14.109 23.466 -8.369 1.00 62.94 109 VAL A C 1
ATOM 871 O O . VAL A 1 109 ? -13.893 22.268 -8.544 1.00 62.94 109 VAL A O 1
ATOM 874 N N . THR A 1 110 ? -14.247 24.311 -9.392 1.00 53.38 110 THR A N 1
ATOM 875 C CA . THR A 1 110 ? -14.384 23.915 -10.802 1.00 53.38 110 THR A CA 1
ATOM 876 C C . THR A 1 110 ? -13.095 24.069 -11.601 1.00 53.38 110 THR A C 1
ATOM 878 O O . THR A 1 110 ? -12.912 23.363 -12.595 1.00 53.38 110 THR A O 1
ATOM 881 N N . THR A 1 111 ? -12.176 24.943 -11.177 1.00 56.31 111 THR A N 1
ATOM 882 C CA . THR A 1 111 ? -10.848 25.023 -11.787 1.00 56.31 111 THR A CA 1
ATOM 883 C C . THR A 1 111 ? -9.856 24.186 -10.984 1.00 56.31 111 THR A C 1
ATOM 885 O O . THR A 1 111 ? -9.699 24.382 -9.779 1.00 56.31 111 THR A O 1
ATOM 888 N N . PRO A 1 112 ? -9.164 23.221 -11.614 1.00 52.88 112 PRO A N 1
ATOM 889 C CA . PRO A 1 112 ? -8.119 22.492 -10.926 1.00 52.88 112 PRO A CA 1
ATOM 890 C C . PRO A 1 112 ? -6.971 23.462 -10.632 1.00 52.88 112 PRO A C 1
ATOM 892 O O . PRO A 1 112 ? -6.219 23.847 -11.528 1.00 52.88 112 PRO A O 1
ATOM 895 N N . VAL A 1 113 ? -6.791 23.801 -9.354 1.00 54.38 113 VAL A N 1
ATOM 896 C CA . VAL A 1 113 ? -5.629 24.554 -8.837 1.00 54.38 113 VAL A CA 1
ATOM 897 C C . VAL A 1 113 ? -4.297 23.900 -9.262 1.00 54.38 113 VAL A C 1
ATOM 899 O O . VAL A 1 113 ? -3.270 24.565 -9.392 1.00 54.38 113 VAL A O 1
ATOM 902 N N . PHE A 1 114 ? -4.331 22.607 -9.607 1.00 45.34 114 PHE A N 1
ATOM 903 C CA . PHE A 1 114 ? -3.211 21.833 -10.148 1.00 45.34 114 PHE A CA 1
ATOM 904 C C . PHE A 1 114 ? -2.573 22.405 -11.427 1.00 45.34 114 PHE A C 1
ATOM 906 O O . PHE A 1 114 ? -1.405 22.126 -11.687 1.00 45.34 114 PHE A O 1
ATOM 913 N N . GLY A 1 115 ? -3.298 23.191 -12.231 1.00 48.84 115 GLY A N 1
ATOM 914 C CA . GLY A 1 115 ? -2.753 23.768 -13.467 1.00 48.84 115 GLY A CA 1
ATOM 915 C C . GLY A 1 115 ? -1.980 25.075 -13.270 1.00 48.84 115 GLY A C 1
ATOM 916 O O . GLY A 1 115 ? -1.066 25.369 -14.037 1.00 48.84 115 GLY A O 1
ATOM 917 N N . GLN A 1 116 ? -2.322 25.860 -12.246 1.00 47.75 116 GLN A N 1
ATOM 918 C CA . GLN A 1 116 ? -1.792 27.220 -12.075 1.00 47.75 116 GLN A CA 1
ATOM 919 C C . GLN A 1 116 ? -0.439 27.244 -11.342 1.00 47.75 116 GLN A C 1
ATOM 921 O O . GLN A 1 116 ? 0.361 28.152 -11.553 1.00 47.75 116 GLN A O 1
ATOM 926 N N . HIS A 1 117 ? -0.126 26.197 -10.572 1.00 48.00 117 HIS A N 1
ATOM 927 C CA . HIS A 1 117 ? 1.143 26.042 -9.845 1.00 48.00 117 HIS A CA 1
ATOM 928 C C . HIS A 1 117 ? 2.149 25.096 -10.519 1.00 48.00 117 HIS A C 1
ATOM 930 O O . HIS A 1 117 ? 3.128 24.693 -9.897 1.00 48.00 117 HIS A O 1
ATOM 936 N N . ALA A 1 118 ? 1.968 24.747 -11.798 1.00 44.59 118 ALA A N 1
ATOM 937 C CA . ALA A 1 118 ? 2.899 23.858 -12.506 1.00 44.59 118 ALA A CA 1
ATOM 938 C C . ALA A 1 118 ? 4.301 24.475 -12.737 1.00 44.59 118 ALA A C 1
ATOM 940 O O . ALA A 1 118 ? 5.236 23.759 -13.092 1.00 44.59 118 ALA A O 1
ATOM 941 N N . GLY A 1 119 ? 4.460 25.791 -12.530 1.00 43.75 119 GLY A N 1
ATOM 942 C CA . GLY A 1 119 ? 5.730 26.516 -12.681 1.00 43.75 119 GLY A CA 1
ATOM 943 C C . GLY A 1 119 ? 6.279 27.174 -11.409 1.00 43.75 119 GLY A C 1
ATOM 944 O O . GLY A 1 119 ? 7.438 27.585 -11.402 1.00 43.75 119 GLY A O 1
ATOM 945 N N . SER A 1 120 ? 5.500 27.269 -10.326 1.00 46.97 120 SER A N 1
ATOM 946 C CA . SER A 1 120 ? 5.990 27.813 -9.057 1.00 46.97 120 SER A CA 1
ATOM 947 C C . SER A 1 120 ? 6.648 26.695 -8.253 1.00 46.97 120 SER A C 1
ATOM 949 O O . SER A 1 120 ? 5.964 25.840 -7.693 1.00 46.97 120 SER A O 1
ATOM 951 N N . ARG A 1 121 ? 7.981 26.722 -8.152 1.00 47.09 121 ARG A N 1
ATOM 952 C CA . ARG A 1 121 ? 8.774 25.880 -7.231 1.00 47.09 121 ARG A CA 1
ATOM 953 C C . ARG A 1 121 ? 8.483 26.143 -5.745 1.00 47.09 121 ARG A C 1
ATOM 955 O O . ARG A 1 121 ? 9.102 25.516 -4.894 1.00 47.09 121 ARG A O 1
ATOM 962 N N . ASP A 1 122 ? 7.515 27.003 -5.452 1.00 45.19 122 ASP A N 1
ATOM 963 C CA . ASP A 1 122 ? 7.125 27.421 -4.111 1.00 45.19 122 ASP A CA 1
ATOM 964 C C . ASP A 1 122 ? 5.886 26.678 -3.589 1.00 45.19 122 ASP A C 1
ATOM 966 O O . ASP A 1 122 ? 5.268 27.118 -2.621 1.00 45.19 122 ASP A O 1
ATOM 970 N N . TYR A 1 123 ? 5.533 25.516 -4.165 1.00 46.38 123 TYR A N 1
ATOM 971 C CA . TYR A 1 123 ? 4.784 24.519 -3.394 1.00 46.38 123 TYR A CA 1
ATOM 972 C C . TYR A 1 123 ? 5.722 23.976 -2.312 1.00 46.38 123 TYR A C 1
ATOM 974 O O . TYR A 1 123 ? 6.301 22.895 -2.429 1.00 46.38 123 TYR A O 1
ATOM 982 N N . ALA A 1 124 ? 5.897 24.756 -1.248 1.00 46.81 124 ALA A N 1
ATOM 983 C CA . ALA A 1 124 ? 6.189 24.167 0.035 1.00 46.81 124 ALA A CA 1
ATOM 984 C C . ALA A 1 124 ? 4.975 23.275 0.317 1.00 46.81 124 ALA A C 1
ATOM 986 O O . ALA A 1 124 ? 3.869 23.817 0.427 1.00 46.81 124 ALA A O 1
ATOM 987 N N . PRO A 1 125 ? 5.107 21.930 0.391 1.00 48.84 125 PRO A N 1
ATOM 988 C CA . PRO A 1 125 ? 4.058 21.179 1.060 1.00 48.84 125 PRO A CA 1
ATOM 989 C C . PRO A 1 125 ? 3.869 21.914 2.378 1.00 48.84 125 PRO A C 1
ATOM 991 O O . PRO A 1 125 ? 4.879 22.216 3.020 1.00 48.84 125 PRO A O 1
ATOM 994 N N . ALA A 1 126 ? 2.635 22.286 2.730 1.00 52.59 126 ALA A N 1
ATOM 995 C CA . ALA A 1 126 ? 2.363 22.688 4.096 1.00 52.59 126 ALA A CA 1
ATOM 996 C C . ALA A 1 126 ? 3.004 21.582 4.929 1.00 52.59 126 ALA A C 1
ATOM 998 O O . ALA A 1 126 ? 2.557 20.430 4.881 1.00 52.59 126 ALA A O 1
ATOM 999 N N . THR A 1 127 ? 4.163 21.884 5.531 1.00 50.03 127 THR A N 1
ATOM 1000 C CA . THR A 1 127 ? 4.823 20.975 6.454 1.00 50.03 127 THR A CA 1
ATOM 1001 C C . THR A 1 127 ? 3.693 20.587 7.364 1.00 50.03 127 THR A C 1
ATOM 1003 O O . THR A 1 127 ? 3.029 21.532 7.802 1.00 50.03 127 THR A O 1
ATOM 1006 N N . PRO A 1 128 ? 3.381 19.287 7.546 1.00 53.03 128 PRO A N 1
ATOM 1007 C CA . PRO A 1 128 ? 2.312 18.922 8.452 1.00 53.03 128 PRO A CA 1
ATOM 1008 C C . PRO A 1 128 ? 2.662 19.677 9.714 1.00 53.03 128 PRO A C 1
ATOM 1010 O O . PRO A 1 128 ? 3.723 19.409 10.290 1.00 53.03 128 PRO A O 1
ATOM 1013 N N . GLU A 1 129 ? 1.895 20.732 10.016 1.00 51.47 129 GLU A N 1
ATOM 1014 C CA . GLU A 1 129 ? 2.125 21.498 11.218 1.00 51.47 129 GLU A CA 1
ATOM 1015 C C . GLU A 1 129 ? 2.101 20.398 12.248 1.00 51.47 129 GLU A C 1
ATOM 1017 O O . GLU A 1 129 ? 1.156 19.597 12.285 1.00 51.47 129 GLU A O 1
ATOM 1022 N N . LYS A 1 130 ? 3.233 20.211 12.934 1.00 47.97 130 LYS A N 1
ATOM 1023 C CA . LYS A 1 130 ? 3.243 19.316 14.070 1.00 47.97 130 LYS A CA 1
ATOM 1024 C C . LYS A 1 130 ? 2.101 19.856 14.896 1.00 47.97 130 LYS A C 1
ATOM 1026 O O . LYS A 1 130 ? 2.144 21.010 15.308 1.00 47.97 130 LYS A O 1
ATOM 1031 N N . VAL A 1 131 ? 1.021 19.083 14.949 1.00 50.88 131 VAL A N 1
ATOM 1032 C CA . VAL A 1 131 ? -0.163 19.433 15.710 1.00 50.88 131 VAL A CA 1
ATOM 1033 C C . VAL A 1 131 ? 0.314 19.311 17.142 1.00 50.88 131 VAL A C 1
ATOM 1035 O O . VAL A 1 131 ? 0.261 18.246 17.755 1.00 50.88 131 VAL A O 1
ATOM 1038 N N . ASP A 1 132 ? 0.947 20.381 17.597 1.00 43.00 132 ASP A N 1
ATOM 1039 C CA . ASP A 1 132 ? 1.464 20.538 18.928 1.00 43.00 132 ASP A CA 1
ATOM 1040 C C . ASP A 1 132 ? 0.225 20.609 19.821 1.00 43.00 132 ASP A C 1
ATOM 1042 O O . ASP A 1 132 ? -0.566 21.549 19.757 1.00 43.00 132 ASP A O 1
ATOM 1046 N N . GLY A 1 133 ? 0.024 19.553 20.609 1.00 44.16 133 GLY A N 1
ATOM 1047 C CA . GLY A 1 133 ? -0.989 19.496 21.659 1.00 44.16 133 GLY A CA 1
ATOM 1048 C C . GLY A 1 133 ? -2.228 18.668 21.317 1.00 44.16 133 GLY A C 1
ATOM 1049 O O . GLY A 1 133 ? -3.167 19.136 20.677 1.00 44.16 133 GLY A O 1
ATOM 1050 N N . ASP A 1 134 ? -2.245 17.441 21.838 1.00 56.03 134 ASP A N 1
ATOM 1051 C CA . ASP A 1 134 ? -3.412 16.704 22.352 1.00 56.03 134 ASP A CA 1
ATOM 1052 C C . ASP A 1 134 ? -4.615 16.403 21.448 1.00 56.03 134 ASP A C 1
ATOM 1054 O O . ASP A 1 134 ? -5.513 15.666 21.858 1.00 56.03 134 ASP A O 1
ATOM 1058 N N . ARG A 1 135 ? -4.643 16.845 20.191 1.00 58.06 135 ARG A N 1
ATOM 1059 C CA . ARG A 1 135 ? -5.676 16.430 19.231 1.00 58.06 135 ARG A CA 1
ATOM 1060 C C . ARG A 1 135 ? -5.257 15.145 18.536 1.00 58.06 135 ARG A C 1
ATOM 1062 O O . ARG A 1 135 ? -5.017 15.110 17.331 1.00 58.06 135 ARG A O 1
ATOM 1069 N N . THR A 1 136 ? -5.153 14.067 19.313 1.00 72.19 136 THR A N 1
ATOM 1070 C CA . THR A 1 136 ? -5.059 12.728 18.724 1.00 72.19 136 THR A CA 1
ATOM 1071 C C . THR A 1 136 ? -6.299 12.531 17.855 1.00 72.19 136 THR A C 1
ATOM 1073 O O . THR A 1 136 ? -7.415 12.775 18.304 1.00 72.19 136 THR A O 1
ATOM 1076 N N . LEU A 1 137 ? -6.124 12.144 16.592 1.00 82.69 137 LEU A N 1
ATOM 1077 C CA . LEU A 1 137 ? -7.258 11.759 15.758 1.00 82.69 137 LEU A CA 1
ATOM 1078 C C . LEU A 1 137 ? -7.861 10.490 16.365 1.00 82.69 137 LEU A C 1
ATOM 1080 O O . LEU A 1 137 ? -7.189 9.465 16.461 1.00 82.69 137 LEU A O 1
ATOM 1084 N N . VAL A 1 138 ? -9.114 10.578 16.807 1.00 89.50 138 VAL A N 1
ATOM 1085 C CA . VAL A 1 138 ? -9.835 9.491 17.475 1.00 89.50 138 VAL A CA 1
ATOM 1086 C C . VAL A 1 138 ? -11.060 9.155 16.632 1.00 89.50 138 VAL A C 1
ATOM 1088 O O . VAL A 1 138 ? -11.974 9.963 16.500 1.00 89.50 138 VAL A O 1
ATOM 1091 N N . SER A 1 139 ? -11.089 7.955 16.054 1.00 95.25 139 SER A N 1
ATOM 1092 C CA . SER A 1 139 ? -12.255 7.430 15.338 1.00 95.25 139 SER A CA 1
ATOM 1093 C C . SER A 1 139 ? -12.396 5.926 15.552 1.00 95.25 139 SER A C 1
ATOM 1095 O O . SER A 1 139 ? -11.422 5.225 15.839 1.00 95.25 139 SER A O 1
ATOM 1097 N N . GLU A 1 140 ? -13.621 5.419 15.414 1.00 95.06 140 GLU A N 1
ATOM 1098 C CA . GLU A 1 140 ? -13.914 3.989 15.553 1.00 95.06 140 GLU A CA 1
ATOM 1099 C C . GLU A 1 140 ? -13.156 3.159 14.508 1.00 95.06 140 GLU A C 1
ATOM 1101 O O . GLU A 1 140 ? -12.500 2.175 14.848 1.00 95.06 140 GLU A O 1
ATOM 1106 N N . THR A 1 141 ? -13.166 3.599 13.246 1.00 97.06 141 THR A N 1
ATOM 1107 C CA . THR A 1 141 ? -12.445 2.940 12.149 1.00 97.06 141 THR A CA 1
ATOM 1108 C C . THR A 1 141 ? -10.946 2.870 12.425 1.00 97.06 141 THR A C 1
ATOM 1110 O O . THR A 1 141 ? -10.324 1.837 12.191 1.00 97.06 141 THR A O 1
ATOM 1113 N N . LEU A 1 142 ? -10.361 3.939 12.974 1.00 96.31 142 LEU A N 1
ATOM 1114 C CA . LEU A 1 142 ? -8.944 3.961 13.327 1.00 96.31 142 LEU A CA 1
ATOM 1115 C C . LEU A 1 142 ? -8.621 2.956 14.442 1.00 96.31 142 LEU A C 1
ATOM 1117 O O . LEU A 1 142 ? -7.631 2.230 14.349 1.00 96.31 142 LEU A O 1
ATOM 1121 N N . ALA A 1 143 ? -9.468 2.866 15.471 1.00 96.00 143 ALA A N 1
ATOM 1122 C CA . ALA A 1 143 ? -9.315 1.865 16.526 1.00 96.00 143 ALA A CA 1
ATOM 1123 C C . ALA A 1 143 ? -9.418 0.430 15.976 1.00 96.00 143 ALA A C 1
ATOM 1125 O O . ALA A 1 143 ? -8.639 -0.440 16.374 1.00 96.00 143 ALA A O 1
ATOM 1126 N N . ALA A 1 144 ? -10.334 0.186 15.034 1.00 96.62 144 ALA A N 1
ATOM 1127 C CA . ALA A 1 144 ? -10.487 -1.106 14.373 1.00 96.62 144 ALA A CA 1
ATOM 1128 C C . ALA A 1 144 ? -9.248 -1.490 13.545 1.00 96.62 144 ALA A C 1
ATOM 1130 O O . ALA A 1 144 ? -8.779 -2.623 13.655 1.00 96.62 144 ALA A O 1
ATOM 1131 N N . ILE A 1 145 ? -8.671 -0.548 12.790 1.00 97.38 145 ILE A N 1
ATOM 1132 C CA . ILE A 1 145 ? -7.420 -0.760 12.040 1.00 97.38 145 ILE A CA 1
ATOM 1133 C C . ILE A 1 145 ? -6.276 -1.121 12.995 1.00 97.38 145 ILE A C 1
ATOM 1135 O O . ILE A 1 145 ? -5.560 -2.090 12.754 1.00 97.38 145 ILE A O 1
ATOM 1139 N N . TYR A 1 146 ? -6.129 -0.415 14.122 1.00 96.62 146 TYR A N 1
ATOM 1140 C CA . TYR A 1 146 ? -5.093 -0.763 15.100 1.00 96.62 146 TYR A CA 1
ATOM 1141 C C . TYR A 1 146 ? -5.298 -2.141 15.728 1.00 96.62 146 TYR A C 1
ATOM 1143 O O . TYR A 1 146 ? -4.322 -2.843 15.975 1.00 96.62 146 TYR A O 1
ATOM 1151 N N . ALA A 1 147 ? -6.544 -2.556 15.961 1.00 96.06 147 ALA A N 1
ATOM 1152 C CA . ALA A 1 147 ? -6.829 -3.904 16.442 1.00 96.06 147 ALA A CA 1
ATOM 1153 C C . ALA A 1 147 ? -6.495 -4.982 15.395 1.00 96.06 147 ALA A C 1
ATOM 1155 O O . ALA A 1 147 ? -6.036 -6.056 15.768 1.00 96.06 147 ALA A O 1
ATOM 1156 N N . GLN A 1 148 ? -6.698 -4.706 14.101 1.00 95.44 148 GLN A N 1
ATOM 1157 C CA . GLN A 1 148 ? -6.307 -5.606 13.005 1.00 95.44 148 GLN A CA 1
ATOM 1158 C C . GLN A 1 148 ? -4.786 -5.727 12.861 1.00 95.44 148 GLN A C 1
ATOM 1160 O O . GLN A 1 148 ? -4.290 -6.790 12.514 1.00 95.44 148 GLN A O 1
ATOM 1165 N N . GLN A 1 149 ? -4.055 -4.653 13.154 1.00 97.19 149 GLN A N 1
ATOM 1166 C CA . GLN A 1 149 ? -2.589 -4.615 13.150 1.00 97.19 149 GLN A CA 1
ATOM 1167 C C . GLN A 1 149 ? -1.963 -5.169 14.443 1.00 97.19 149 GLN A C 1
ATOM 1169 O O . GLN A 1 149 ? -0.782 -4.940 14.686 1.00 97.19 149 GLN A O 1
ATOM 1174 N N . GLU A 1 150 ? -2.748 -5.820 15.310 1.00 95.56 150 GLU A N 1
ATOM 1175 C CA . GLU A 1 150 ? -2.314 -6.360 16.612 1.00 95.56 150 GLU A CA 1
ATOM 1176 C C . GLU A 1 150 ? -1.773 -5.295 17.595 1.00 95.56 150 GLU A C 1
ATOM 1178 O O . GLU A 1 150 ? -1.217 -5.593 18.654 1.00 95.56 150 GLU A O 1
ATOM 1183 N N . LEU A 1 151 ? -2.012 -4.009 17.313 1.00 96.25 151 LEU A N 1
ATOM 1184 C CA . LEU A 1 151 ? -1.644 -2.872 18.161 1.00 96.25 151 LEU A CA 1
ATOM 1185 C C . LEU A 1 151 ? -2.714 -2.619 19.234 1.00 96.25 151 LEU A C 1
ATOM 1187 O O . LEU A 1 151 ? -3.260 -1.519 19.375 1.00 96.25 151 LEU A O 1
ATOM 1191 N N . TYR A 1 152 ? -2.999 -3.645 20.038 1.00 96.81 152 TYR A N 1
ATOM 1192 C CA . TYR A 1 152 ? -4.127 -3.672 20.975 1.00 96.81 152 TYR A CA 1
ATOM 1193 C C . TYR A 1 152 ? -4.125 -2.528 21.993 1.00 96.81 152 TYR A C 1
ATOM 1195 O O . TYR A 1 152 ? -5.172 -1.965 22.301 1.00 96.81 152 TYR A O 1
ATOM 1203 N N . GLN A 1 153 ? -2.951 -2.130 22.492 1.00 95.25 153 GLN A N 1
ATOM 1204 C CA . GLN A 1 153 ? -2.842 -1.035 23.464 1.00 95.25 153 GLN A CA 1
ATOM 1205 C C . GLN A 1 153 ? -3.308 0.306 22.877 1.00 95.25 153 GLN A C 1
ATOM 1207 O O . GLN A 1 153 ? -3.994 1.071 23.556 1.00 95.25 153 GLN A O 1
ATOM 1212 N N . ARG A 1 154 ? -2.981 0.570 21.603 1.00 94.56 154 ARG A N 1
ATOM 1213 C CA . ARG A 1 154 ? -3.399 1.790 20.896 1.00 94.56 154 ARG A CA 1
ATOM 1214 C C . ARG A 1 154 ? -4.892 1.762 20.590 1.00 94.56 154 ARG A C 1
ATOM 1216 O O . ARG A 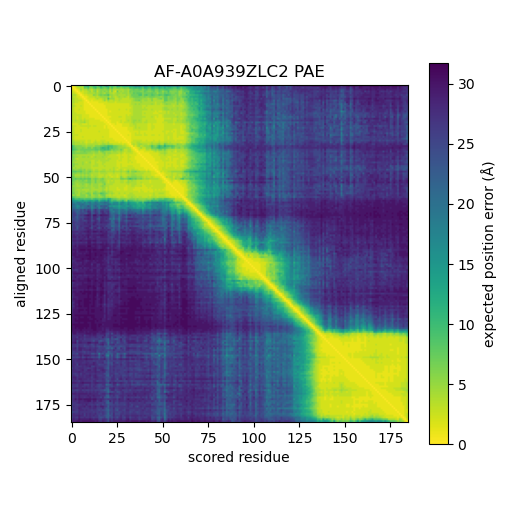1 154 ? -5.575 2.746 20.850 1.00 94.56 154 ARG A O 1
ATOM 1223 N N . ALA A 1 155 ? -5.411 0.623 20.130 1.00 96.25 155 ALA A N 1
ATOM 1224 C CA . ALA A 1 155 ? -6.844 0.449 19.896 1.00 96.25 155 ALA A CA 1
ATOM 1225 C C . ALA A 1 155 ? -7.668 0.700 21.175 1.00 96.25 155 ALA A C 1
ATOM 1227 O O . ALA A 1 155 ? -8.638 1.455 21.152 1.00 96.25 155 ALA A O 1
ATOM 1228 N N . ILE A 1 156 ? -7.242 0.139 22.315 1.00 96.44 156 ILE A N 1
ATOM 1229 C CA . ILE A 1 156 ? -7.914 0.334 23.610 1.00 96.44 156 ILE A CA 1
ATOM 1230 C C . ILE A 1 156 ? -7.874 1.804 24.047 1.00 96.44 156 ILE A C 1
ATOM 1232 O O . ILE A 1 156 ? -8.870 2.302 24.571 1.00 96.44 156 ILE A O 1
ATOM 1236 N N . ALA A 1 157 ? -6.754 2.506 23.850 1.00 95.88 157 ALA A N 1
ATOM 1237 C CA . ALA A 1 157 ? -6.646 3.924 24.194 1.00 95.88 157 ALA A CA 1
ATOM 1238 C C . ALA A 1 157 ? -7.658 4.779 23.412 1.00 95.88 157 ALA A C 1
ATOM 1240 O O . ALA A 1 157 ? -8.360 5.593 24.011 1.00 95.88 157 ALA A O 1
ATOM 1241 N N . ILE A 1 158 ? -7.804 4.524 22.109 1.00 96.00 158 ILE A N 1
ATOM 1242 C CA . ILE A 1 158 ? -8.754 5.243 21.250 1.00 96.00 158 ILE A CA 1
ATOM 1243 C C . ILE A 1 158 ? -10.197 4.919 21.640 1.00 96.00 158 ILE A C 1
ATOM 1245 O O . ILE A 1 158 ? -10.999 5.837 21.784 1.00 96.00 158 ILE A O 1
ATOM 1249 N N . TYR A 1 159 ? -10.538 3.652 21.905 1.00 97.19 159 TYR A N 1
ATOM 1250 C CA . TYR A 1 159 ? -11.883 3.312 22.388 1.00 97.19 159 TYR A CA 1
ATOM 1251 C C . TYR A 1 159 ? -12.214 3.977 23.729 1.00 97.19 159 TYR A C 1
ATOM 1253 O O . TYR A 1 159 ? -13.336 4.437 23.919 1.00 97.19 159 TYR A O 1
ATOM 1261 N N . LYS A 1 160 ? -11.245 4.100 24.644 1.00 96.31 160 LYS A N 1
ATOM 1262 C CA . LYS A 1 160 ? -11.434 4.857 25.891 1.00 96.31 160 LYS A CA 1
ATOM 1263 C C . LYS A 1 160 ? -11.676 6.343 25.632 1.00 96.31 160 LYS A C 1
ATOM 1265 O O . LYS A 1 160 ? -12.553 6.920 26.264 1.00 96.31 160 LYS A O 1
ATOM 1270 N N . GLN A 1 161 ? -10.946 6.952 24.699 1.00 95.88 161 GLN A N 1
ATOM 1271 C CA . GLN A 1 161 ? -11.194 8.341 24.302 1.00 95.88 161 GLN A CA 1
ATOM 1272 C C . GLN A 1 161 ? -12.588 8.505 23.674 1.00 95.88 161 GL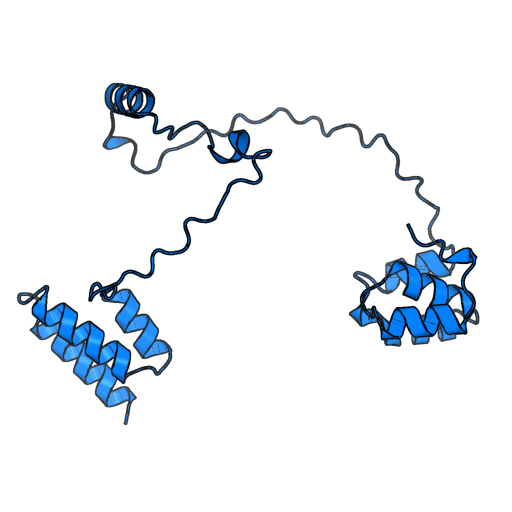N A C 1
ATOM 1274 O O . GLN A 1 161 ? -13.289 9.456 24.000 1.00 95.88 161 GLN A O 1
ATOM 1279 N N . LEU A 1 162 ? -13.043 7.549 22.857 1.00 96.06 162 LEU A N 1
ATOM 1280 C CA . LEU A 1 162 ? -14.395 7.559 22.285 1.00 96.06 162 LEU A CA 1
ATOM 1281 C C . LEU A 1 162 ? -15.496 7.463 23.346 1.00 96.06 162 LEU A C 1
ATOM 1283 O O . LEU A 1 162 ? -16.530 8.101 23.185 1.00 96.06 162 LEU A O 1
ATOM 1287 N N . ILE A 1 163 ? -15.278 6.730 24.443 1.00 97.00 163 ILE A N 1
ATOM 1288 C CA . ILE A 1 163 ? -16.218 6.698 25.578 1.00 97.00 163 ILE A CA 1
ATOM 1289 C C . ILE A 1 163 ? -16.360 8.088 26.211 1.00 97.00 163 ILE A C 1
ATOM 1291 O O . ILE A 1 163 ? -17.470 8.487 26.553 1.00 97.00 163 ILE A O 1
ATOM 1295 N N . LEU A 1 164 ? -15.251 8.822 26.350 1.00 94.44 164 LEU A N 1
ATOM 1296 C CA . LEU A 1 164 ? -15.259 10.176 26.912 1.00 94.44 164 LEU A CA 1
ATOM 1297 C C . LEU A 1 164 ? -15.953 11.180 25.983 1.00 94.44 164 LEU A C 1
ATOM 1299 O O . LEU A 1 164 ? -16.654 12.066 26.459 1.00 94.44 164 LEU A O 1
ATOM 1303 N N . LEU A 1 165 ? -15.770 11.033 24.668 1.00 95.12 165 LEU A N 1
ATOM 1304 C CA . LEU A 1 165 ? -16.382 11.909 23.665 1.00 95.12 165 LEU A CA 1
ATOM 1305 C C . LEU A 1 165 ? -17.869 11.596 23.427 1.00 95.12 165 LEU A C 1
ATOM 1307 O O . LEU A 1 165 ? -18.649 12.505 23.160 1.00 95.12 165 LEU A O 1
ATOM 1311 N N . PHE A 1 166 ? -18.266 10.325 23.523 1.00 95.50 166 PHE A N 1
ATOM 1312 C CA . PHE A 1 166 ? -19.612 9.844 23.197 1.00 95.50 166 PHE A CA 1
ATOM 1313 C C . PHE A 1 166 ? -20.162 8.936 24.313 1.00 95.50 166 PHE A C 1
ATOM 1315 O O . PHE A 1 166 ? -20.270 7.717 24.128 1.00 95.50 166 PHE A O 1
ATOM 1322 N N . PRO A 1 167 ? -20.546 9.504 25.472 1.00 95.81 167 PRO A N 1
ATOM 1323 C CA . PRO A 1 167 ? -20.971 8.727 26.639 1.00 95.81 167 PRO A CA 1
ATOM 1324 C C . PRO A 1 167 ? -22.221 7.871 26.381 1.00 95.81 167 PRO A C 1
ATOM 1326 O O . PRO A 1 167 ? -22.353 6.789 26.955 1.00 95.81 167 PRO A O 1
ATOM 1329 N N . GLU A 1 168 ? -23.097 8.287 25.464 1.00 96.81 168 GLU A N 1
ATOM 1330 C CA . GLU A 1 168 ? -24.281 7.522 25.038 1.00 96.81 168 GLU A CA 1
ATOM 1331 C C . GLU A 1 168 ? -23.919 6.156 24.430 1.00 96.81 168 GLU A C 1
ATOM 1333 O O . GLU A 1 168 ? -24.651 5.182 24.582 1.00 96.81 168 GLU A O 1
ATOM 1338 N N . LYS A 1 169 ? -22.753 6.063 23.775 1.00 97.06 169 LYS A N 1
ATOM 1339 C CA . LYS A 1 169 ? -22.232 4.835 23.154 1.00 97.06 169 LYS A CA 1
ATOM 1340 C C . LYS A 1 169 ? -21.210 4.117 24.039 1.00 97.06 169 LYS A C 1
ATOM 1342 O O . LYS A 1 169 ? -20.514 3.214 23.576 1.00 97.06 169 LYS A O 1
ATOM 1347 N N . SER A 1 170 ? -21.104 4.491 25.313 1.00 95.50 170 SER A N 1
ATOM 1348 C CA . SER A 1 170 ? -20.098 3.946 26.233 1.00 95.50 170 SER A CA 1
ATOM 1349 C C . SER A 1 170 ? -20.152 2.420 26.351 1.00 95.50 170 SER A C 1
ATOM 1351 O O . SER A 1 170 ? -19.116 1.763 26.241 1.00 95.50 170 SER A O 1
ATOM 1353 N N . ALA A 1 171 ? -21.352 1.846 26.490 1.00 96.88 171 ALA A N 1
ATOM 1354 C CA . ALA A 1 171 ? -21.549 0.398 26.548 1.00 96.88 171 ALA A CA 1
ATOM 1355 C C . ALA A 1 171 ? -21.059 -0.299 25.268 1.00 96.88 171 ALA A C 1
ATOM 1357 O O . ALA A 1 171 ? -20.374 -1.316 25.341 1.00 96.88 171 ALA A O 1
ATOM 1358 N N . TYR A 1 172 ? -21.332 0.282 24.095 1.00 97.44 172 TYR A N 1
ATOM 1359 C CA . TYR A 1 172 ? -20.864 -0.246 22.813 1.00 97.44 172 TYR A CA 1
ATOM 1360 C C . TYR A 1 172 ? -19.331 -0.311 22.759 1.00 97.44 172 TYR A C 1
ATOM 1362 O O . TYR A 1 172 ? -18.765 -1.381 22.527 1.00 97.44 172 TYR A O 1
ATOM 1370 N N . PHE A 1 173 ? -18.643 0.791 23.064 1.00 98.19 173 PHE A N 1
ATOM 1371 C CA . PHE A 1 173 ? -17.178 0.812 23.067 1.00 98.19 173 PHE A CA 1
ATOM 1372 C C . PHE A 1 173 ? -16.567 -0.094 24.146 1.00 98.19 173 PHE A C 1
ATOM 1374 O O . PHE A 1 173 ? -15.509 -0.678 23.913 1.00 98.19 173 PHE A O 1
ATOM 1381 N N . ALA A 1 174 ? -17.234 -0.279 25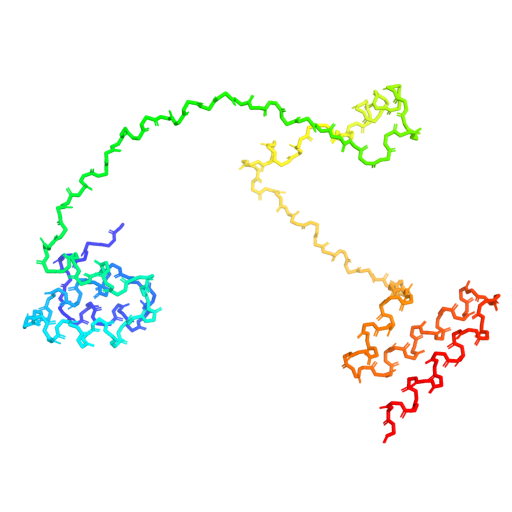.290 1.00 97.38 174 ALA A N 1
ATOM 1382 C CA . ALA A 1 174 ? -16.804 -1.232 26.313 1.00 97.38 174 ALA A CA 1
ATOM 1383 C C . ALA A 1 174 ? -16.766 -2.671 25.768 1.00 97.38 174 ALA A C 1
ATOM 1385 O O . ALA A 1 174 ? -15.750 -3.350 25.929 1.00 97.38 174 ALA A O 1
ATOM 1386 N N . THR A 1 175 ? -17.797 -3.096 25.024 1.00 97.81 175 THR A N 1
ATOM 1387 C CA . THR A 1 175 ? -17.801 -4.429 24.387 1.00 97.81 175 THR A CA 1
ATOM 1388 C C . THR A 1 175 ? -16.689 -4.593 23.345 1.00 97.81 175 THR A C 1
ATOM 1390 O O . THR A 1 175 ? -16.103 -5.667 23.219 1.00 97.81 175 THR A O 1
ATOM 1393 N N . LEU A 1 176 ? -16.342 -3.532 22.603 1.00 97.31 176 LEU A N 1
ATOM 1394 C CA . LEU A 1 176 ? -15.223 -3.566 21.653 1.00 97.31 176 LEU A CA 1
ATOM 1395 C C . LEU A 1 176 ? -13.875 -3.701 22.372 1.00 97.31 176 LEU A C 1
ATOM 1397 O O . LEU A 1 176 ? -13.006 -4.437 21.907 1.00 97.31 176 LEU A O 1
ATOM 1401 N N . ILE A 1 177 ? -13.708 -3.043 23.523 1.00 97.12 177 ILE A N 1
ATOM 1402 C CA . ILE A 1 177 ? -12.508 -3.181 24.358 1.00 97.12 177 ILE A CA 1
ATOM 1403 C C . ILE A 1 177 ? -12.362 -4.619 24.871 1.00 97.12 177 ILE A C 1
ATOM 1405 O O . ILE A 1 177 ? -11.246 -5.136 24.877 1.00 97.12 177 ILE A O 1
ATOM 1409 N N . GLU A 1 178 ? -13.450 -5.270 25.285 1.00 97.25 178 GLU A N 1
ATOM 1410 C CA . GLU A 1 178 ? -13.432 -6.675 25.721 1.00 97.25 178 GLU A CA 1
ATOM 1411 C C . GLU A 1 178 ? -12.999 -7.610 24.591 1.00 97.25 178 GLU A C 1
ATOM 1413 O O . GLU A 1 178 ? -12.021 -8.337 24.753 1.00 97.25 178 GLU A O 1
ATOM 1418 N N . LYS A 1 179 ? -13.598 -7.479 23.400 1.00 96.62 179 LYS A N 1
ATOM 1419 C CA . LYS A 1 179 ? -13.195 -8.244 22.205 1.00 96.62 179 LYS A CA 1
ATOM 1420 C C . LYS A 1 179 ? -11.717 -8.067 21.857 1.00 96.62 179 LYS A C 1
ATOM 1422 O O . LYS A 1 179 ? -11.048 -9.008 21.439 1.00 96.62 179 LYS A O 1
ATOM 1427 N N . VAL A 1 180 ? -11.189 -6.849 21.995 1.00 96.38 180 VAL A N 1
ATOM 1428 C CA . VAL A 1 180 ? -9.766 -6.571 21.748 1.00 96.38 180 VAL A CA 1
ATOM 1429 C C . VAL A 1 180 ? -8.874 -7.194 22.827 1.00 96.38 180 VAL A C 1
ATOM 1431 O O . VAL A 1 180 ? -7.776 -7.649 22.515 1.00 96.38 180 VAL A O 1
ATOM 1434 N N . LYS A 1 181 ? -9.323 -7.244 24.086 1.00 95.00 181 LYS A N 1
ATOM 1435 C CA . LYS A 1 181 ? -8.588 -7.901 25.177 1.00 95.00 181 LYS A CA 1
ATOM 1436 C C . LYS A 1 181 ? -8.563 -9.420 25.033 1.00 95.00 181 LYS A C 1
ATOM 1438 O O . LYS A 1 181 ? -7.524 -10.001 25.319 1.00 95.00 181 LYS A O 1
ATOM 1443 N N . GLU A 1 182 ? -9.651 -10.033 24.574 1.00 94.75 182 GLU A N 1
ATOM 1444 C CA . GLU A 1 182 ? -9.707 -11.471 24.278 1.00 94.75 182 GLU A CA 1
ATOM 1445 C C . GLU A 1 182 ? -8.703 -11.852 23.187 1.00 94.75 182 GLU A C 1
ATOM 1447 O O . GLU A 1 182 ? -7.960 -12.805 23.353 1.00 94.75 182 GLU A O 1
ATOM 1452 N N . LYS A 1 183 ? -8.598 -11.058 22.112 1.00 90.25 183 LYS A N 1
ATOM 1453 C CA . LYS A 1 183 ? -7.616 -11.288 21.031 1.00 90.25 183 LYS A CA 1
ATOM 1454 C C . LYS A 1 183 ? -6.155 -11.098 21.441 1.00 90.25 183 LYS A C 1
ATOM 1456 O O . LYS A 1 183 ? -5.256 -11.509 20.715 1.00 90.25 183 LYS A O 1
ATOM 1461 N N . LYS A 1 184 ? -5.914 -10.394 22.547 1.00 87.38 184 LYS A N 1
ATOM 1462 C CA . LYS A 1 184 ? -4.572 -10.176 23.091 1.00 87.38 184 LYS A CA 1
ATOM 1463 C C . LYS A 1 184 ? -4.081 -11.388 23.902 1.00 87.38 184 LYS A C 1
ATOM 1465 O O . LYS A 1 184 ? -2.878 -11.465 24.152 1.00 87.38 184 LYS A O 1
ATOM 1470 N N . GLN A 1 185 ? -4.992 -12.253 24.360 1.00 58.25 185 GLN A N 1
ATOM 1471 C CA . GLN A 1 185 ? -4.684 -13.487 25.094 1.00 58.25 185 GLN A CA 1
ATOM 1472 C C . GLN A 1 185 ? -4.326 -14.617 24.132 1.00 58.25 185 GLN A C 1
ATOM 1474 O O . GLN A 1 185 ? -3.426 -15.395 24.512 1.00 58.25 185 GLN A O 1
#

Foldseek 3Di:
DDDLVPDDLVVLVVVCVVPVLPVVSLLVNLLVVDDDLVVSLVSCVVSVVNDPDSVVSSCVSVVVDDPPPVPPCPPDPPDPPPPPPDDDPPVVVDDPVNQVVCVVVVNHPPDPPVVVCPPPPPPPPPPPPPPPDDPDPADLVVLVVCLVVVVLVVSLVSLVVVCVVCVVCVVVSVVVNVVSVVVND